Protein AF-A0A2H1H405-F1 (afdb_monomer)

Organism: NCBI:txid1276532

Secondary structure (DSSP, 8-state):
----------------PPP---------------------------TTTGGGGS----SPPTT--S-----HHHHHHTTSEEEEE-TTT--EEEEE----SSPP-S----SSEEEEEE--TT--S-EEEEE-STT-B--S--SSTTS-S-SSEEEE-BTTTTTTTS-EEEEPPTT-S---PPPP-

Foldseek 3Di:
DDDDDDDDDDDDDDDDDDDDDDDPPPPPPPVPPPVPPDDDDPDDQAPPCNPVVDAQDQDQDPFNKPDGGDHPVVCVVVVQWDWDQDPVPRGIDTHHHDDPPDFIDGFGDDCKDWCQADDHDPDPAGKTFIAHAFDWFADQDDPDPVDRQKQFAWPATTQCVPPNRRGTITTHDPVGRGIDDGGTD

Radius of gyration: 31.91 Å; Cα contacts (8 Å, |Δi|>4): 267; chains: 1; bounding box: 63×73×91 Å

Structure (mmCIF, N/CA/C/O backbone):
data_AF-A0A2H1H405-F1
#
_entry.id   AF-A0A2H1H405-F1
#
loop_
_atom_site.group_PDB
_atom_site.id
_atom_site.type_symbol
_atom_site.label_atom_id
_atom_site.label_alt_id
_atom_site.label_com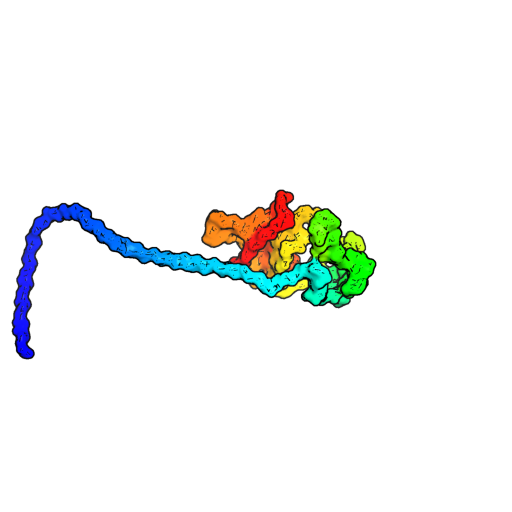p_id
_atom_site.label_asym_id
_atom_site.label_entity_id
_atom_site.label_seq_id
_atom_site.pdbx_PDB_ins_code
_atom_site.Cartn_x
_atom_site.Cartn_y
_atom_site.Cartn_z
_atom_site.occupancy
_atom_site.B_iso_or_equiv
_atom_site.auth_seq_id
_atom_site.auth_comp_id
_atom_site.auth_asym_id
_atom_site.auth_atom_id
_atom_site.pdbx_PDB_model_num
ATOM 1 N N . MET A 1 1 ? -44.283 -56.465 -55.061 1.00 41.62 1 MET A N 1
ATOM 2 C CA . MET A 1 1 ? -44.513 -56.743 -56.502 1.00 41.62 1 MET A CA 1
ATOM 3 C C . MET A 1 1 ? -45.686 -55.867 -56.931 1.00 41.62 1 MET A C 1
ATOM 5 O O . MET A 1 1 ? -46.693 -55.955 -56.256 1.00 41.62 1 MET A O 1
ATOM 9 N N . LYS A 1 2 ? -45.657 -54.961 -57.912 1.00 33.62 2 LYS A N 1
ATOM 10 C CA . LYS A 1 2 ? -44.825 -54.705 -59.110 1.00 33.62 2 LYS A CA 1
ATOM 11 C C . LYS A 1 2 ? -44.742 -53.171 -59.307 1.00 33.62 2 LYS A C 1
ATOM 13 O O . LYS A 1 2 ? -45.706 -52.490 -58.985 1.00 33.62 2 LYS A O 1
ATOM 18 N N . LEU A 1 3 ? -43.554 -52.606 -59.558 1.00 33.34 3 LEU A N 1
ATOM 19 C CA . LEU A 1 3 ? -43.040 -52.142 -60.873 1.00 33.34 3 LEU A CA 1
ATOM 20 C C . LEU A 1 3 ? -44.029 -51.216 -61.612 1.00 33.34 3 LEU A C 1
ATOM 22 O O . LEU A 1 3 ? -45.066 -51.686 -62.057 1.00 33.34 3 LEU A O 1
ATOM 26 N N . SER A 1 4 ? -43.825 -49.893 -61.579 1.00 47.66 4 SER A N 1
ATOM 27 C CA . SER A 1 4 ? -42.899 -49.066 -62.395 1.00 47.66 4 SER A CA 1
ATOM 28 C C . SER A 1 4 ? -43.517 -48.668 -63.731 1.00 47.66 4 SER A C 1
ATOM 30 O O . SER A 1 4 ? -43.757 -49.550 -64.543 1.00 47.66 4 SER A O 1
ATOM 32 N N . THR A 1 5 ? -43.649 -47.361 -63.978 1.00 36.75 5 THR A N 1
ATOM 33 C CA . THR A 1 5 ? -43.373 -46.760 -65.294 1.00 36.75 5 THR A CA 1
ATOM 34 C C . THR A 1 5 ? -43.046 -45.276 -65.142 1.00 36.75 5 THR A C 1
ATOM 36 O O . THR A 1 5 ? -43.802 -44.510 -64.550 1.00 36.75 5 THR A O 1
ATOM 39 N N . SER A 1 6 ? -41.894 -44.913 -65.698 1.00 49.22 6 SER A N 1
ATOM 40 C CA . SER A 1 6 ? -41.412 -43.558 -65.958 1.00 49.22 6 SER A CA 1
ATOM 41 C C . SER A 1 6 ? -42.128 -42.968 -67.170 1.00 49.22 6 SER A C 1
ATOM 43 O O . SER A 1 6 ? -42.292 -43.682 -68.154 1.00 49.22 6 SER A O 1
ATOM 45 N N . THR A 1 7 ? -42.434 -41.672 -67.146 1.00 43.88 7 THR A N 1
ATOM 46 C CA . THR A 1 7 ? -42.400 -40.842 -68.359 1.00 43.88 7 THR A CA 1
ATOM 47 C C . THR A 1 7 ? -42.146 -39.388 -67.986 1.00 43.88 7 THR A C 1
ATOM 49 O O . THR A 1 7 ? -42.864 -38.783 -67.194 1.00 43.88 7 THR A O 1
ATOM 52 N N . THR A 1 8 ? -41.090 -38.856 -68.584 1.00 51.97 8 THR A N 1
ATOM 53 C CA . THR A 1 8 ? -40.694 -37.454 -68.659 1.00 51.97 8 THR A CA 1
ATOM 54 C C . THR A 1 8 ? -41.711 -36.639 -69.455 1.00 51.97 8 THR A C 1
ATOM 56 O O . THR A 1 8 ? -42.177 -37.067 -70.509 1.00 51.97 8 THR A O 1
ATOM 59 N N . THR A 1 9 ? -42.011 -35.418 -69.015 1.00 42.84 9 THR A N 1
ATOM 60 C CA . THR A 1 9 ? -42.563 -34.381 -69.897 1.00 42.84 9 THR A CA 1
ATOM 61 C C . THR A 1 9 ? -42.076 -33.019 -69.423 1.00 42.84 9 THR A C 1
ATOM 63 O O . THR A 1 9 ? -42.439 -32.542 -68.352 1.00 42.84 9 THR A O 1
ATOM 66 N N . THR A 1 10 ? -41.215 -32.415 -70.231 1.00 47.47 10 THR A N 1
ATOM 67 C CA . THR A 1 10 ? -40.766 -31.029 -70.117 1.00 47.47 10 THR A CA 1
ATOM 68 C C . THR A 1 10 ? -41.584 -30.213 -71.109 1.00 47.47 10 THR A C 1
ATOM 70 O O . THR A 1 10 ? -41.533 -30.544 -72.290 1.00 47.47 10 THR A O 1
ATOM 73 N N . LEU 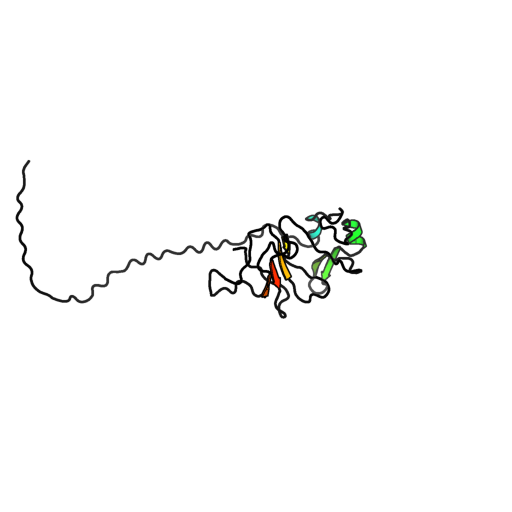A 1 11 ? -42.261 -29.141 -70.686 1.00 38.56 11 LEU A N 1
ATOM 74 C CA . LEU A 1 11 ? -42.287 -27.897 -71.466 1.00 38.56 11 LEU A CA 1
ATOM 75 C C . LEU A 1 11 ? -42.770 -26.707 -70.626 1.00 38.56 11 LEU A C 1
ATOM 77 O O . LEU A 1 11 ? -43.839 -26.739 -70.025 1.00 38.56 11 LEU A O 1
ATOM 81 N N . LEU A 1 12 ? -41.932 -25.668 -70.613 1.00 47.09 12 LEU A N 1
ATOM 82 C CA . LEU A 1 12 ? -42.179 -24.329 -70.082 1.00 47.09 12 LEU A CA 1
ATOM 83 C C . LEU A 1 12 ? -43.408 -23.691 -70.741 1.00 47.09 12 LEU A C 1
ATOM 85 O O . LEU A 1 12 ? -43.568 -23.862 -71.945 1.00 47.09 12 LEU A O 1
ATOM 89 N N . LEU A 1 13 ? -44.130 -22.820 -70.021 1.00 37.66 13 LEU A N 1
ATOM 90 C CA . LEU A 1 13 ? -44.234 -21.404 -70.410 1.00 37.66 13 LEU A CA 1
ATOM 91 C C . LEU A 1 13 ? -44.989 -20.523 -69.392 1.00 37.66 13 LEU A C 1
ATOM 93 O O . LEU A 1 13 ? -45.880 -20.971 -68.681 1.00 37.66 13 LEU A O 1
ATOM 97 N N . LEU A 1 14 ? -44.657 -19.234 -69.497 1.00 36.78 14 LEU A N 1
ATOM 98 C CA . LEU A 1 14 ? -45.359 -18.018 -69.075 1.00 36.78 14 LEU A CA 1
ATOM 99 C C . LEU A 1 14 ? -45.026 -17.412 -67.702 1.00 36.78 14 LEU A C 1
ATOM 101 O O . LEU A 1 14 ? -45.459 -17.829 -66.635 1.00 36.78 14 LEU A O 1
ATOM 105 N N . THR A 1 15 ? -44.278 -16.318 -67.822 1.00 51.88 15 THR A N 1
ATOM 106 C CA . THR A 1 15 ? -43.967 -15.288 -66.842 1.00 51.88 15 THR A CA 1
ATOM 107 C C . THR A 1 15 ? -45.216 -14.594 -66.304 1.00 51.88 15 THR A C 1
ATOM 109 O O . THR A 1 15 ? -45.942 -13.946 -67.057 1.00 51.88 15 THR A O 1
ATOM 112 N N . THR A 1 16 ? -45.365 -14.597 -64.985 1.00 48.12 16 THR A N 1
ATOM 113 C CA . THR A 1 16 ? -46.108 -13.580 -64.234 1.00 48.12 16 THR A CA 1
ATOM 114 C C . THR A 1 16 ? -45.316 -13.277 -62.967 1.00 48.12 16 THR A C 1
ATOM 116 O O . THR A 1 16 ? -45.028 -14.204 -62.213 1.00 48.12 16 THR A O 1
ATOM 119 N N . LEU A 1 17 ? -44.944 -12.015 -62.728 1.00 43.50 17 LEU A N 1
ATOM 120 C CA . LEU A 1 17 ? -44.424 -11.589 -61.423 1.00 43.50 17 LEU A CA 1
ATOM 121 C C . LEU A 1 17 ? -45.534 -11.765 -60.375 1.00 43.50 17 LEU A C 1
ATOM 123 O O . LEU A 1 17 ? -46.587 -11.142 -60.541 1.00 43.50 17 LEU A O 1
ATOM 127 N N . PRO A 1 18 ? -45.332 -12.533 -59.289 1.00 49.19 18 PRO A N 1
ATOM 128 C CA . PRO A 1 18 ? -46.257 -12.502 -58.177 1.00 49.19 18 PRO A CA 1
ATOM 129 C C . PRO A 1 18 ? -45.847 -11.432 -57.160 1.00 49.19 18 PRO A C 1
ATOM 131 O O . PRO A 1 18 ? -44.697 -11.340 -56.724 1.00 49.19 18 PRO A O 1
ATOM 134 N N . LEU A 1 19 ? -46.849 -10.640 -56.777 1.00 39.88 19 LEU A N 1
ATOM 135 C CA . LEU A 1 19 ? -46.873 -9.821 -55.575 1.00 39.88 19 LEU A CA 1
ATOM 136 C C . LEU A 1 19 ? -46.629 -10.688 -54.324 1.00 39.88 19 LEU A C 1
ATOM 138 O O . LEU A 1 19 ? -47.260 -11.723 -54.136 1.00 39.88 19 LEU A O 1
ATOM 142 N N . ILE A 1 20 ? -45.715 -10.195 -53.488 1.00 46.88 20 ILE A N 1
ATOM 143 C CA . ILE A 1 20 ? -45.584 -10.300 -52.024 1.00 46.88 20 ILE A CA 1
ATOM 144 C C . ILE A 1 20 ? -46.493 -11.342 -51.338 1.00 46.88 20 ILE A C 1
ATOM 146 O O . ILE A 1 20 ? -47.675 -11.101 -51.109 1.00 46.88 20 ILE A O 1
ATOM 150 N N . SER A 1 21 ? -45.877 -12.423 -50.848 1.00 45.88 21 SER A N 1
ATOM 151 C CA . SER A 1 21 ? -46.356 -13.161 -49.673 1.00 45.88 21 SER A CA 1
ATOM 152 C C . SER A 1 21 ? -45.313 -13.022 -48.567 1.00 45.88 21 SER A C 1
ATOM 154 O O . SER A 1 21 ? -44.243 -13.637 -48.617 1.00 45.88 21 SER A O 1
ATOM 156 N N . ALA A 1 22 ? -45.611 -12.171 -47.583 1.00 45.66 22 ALA A N 1
ATOM 157 C CA . ALA A 1 22 ? -44.812 -12.024 -46.377 1.00 45.66 22 ALA A CA 1
ATOM 158 C C . ALA A 1 22 ? -44.792 -13.361 -45.622 1.00 45.66 22 ALA A C 1
ATOM 160 O O . ALA A 1 22 ? -45.808 -13.814 -45.101 1.00 45.66 22 ALA A O 1
ATOM 161 N N . HIS A 1 23 ? -43.624 -13.996 -45.583 1.00 39.38 23 HIS A N 1
ATOM 162 C CA . HIS A 1 23 ? -43.361 -15.071 -44.639 1.00 39.38 23 HIS A CA 1
ATOM 163 C C . HIS A 1 23 ? -43.107 -14.424 -43.274 1.00 39.38 23 HIS A C 1
ATOM 165 O O . HIS A 1 23 ? -42.335 -13.461 -43.216 1.00 39.38 23 HIS A O 1
ATOM 171 N N . PRO A 1 24 ? -43.696 -14.915 -42.170 1.00 44.69 24 PRO A N 1
ATOM 172 C CA . PRO A 1 24 ? -43.195 -14.551 -40.862 1.00 44.69 24 PRO A CA 1
ATOM 173 C C . PRO A 1 24 ? -41.773 -15.106 -40.782 1.00 44.69 24 PRO A C 1
ATOM 175 O O . PRO A 1 24 ? -41.564 -16.312 -40.667 1.00 44.69 24 PRO A O 1
ATOM 178 N N . ALA A 1 25 ? -40.785 -14.220 -40.905 1.00 45.06 25 ALA A N 1
ATOM 179 C CA . ALA A 1 25 ? -39.433 -14.531 -40.498 1.00 45.06 25 ALA A CA 1
ATOM 180 C C . ALA A 1 25 ? -39.521 -14.848 -39.006 1.00 45.06 25 ALA A C 1
ATOM 182 O O . ALA A 1 25 ? -39.719 -13.956 -38.181 1.00 45.06 25 ALA A O 1
ATOM 183 N N . THR A 1 26 ? -39.433 -16.133 -38.670 1.00 41.16 26 THR A N 1
ATOM 184 C CA . THR A 1 26 ? -39.068 -16.574 -37.333 1.00 41.16 26 THR A CA 1
ATOM 185 C C . THR A 1 26 ? -37.723 -15.934 -37.041 1.00 41.16 26 THR A C 1
ATOM 187 O O . THR A 1 26 ? -36.675 -16.417 -37.474 1.00 41.16 26 THR A O 1
ATOM 190 N N . THR A 1 27 ? -37.755 -14.785 -36.374 1.00 4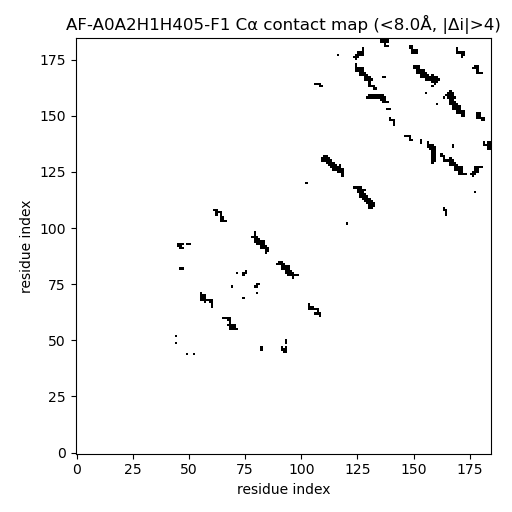1.59 27 THR A N 1
ATOM 191 C CA . THR A 1 27 ? -36.577 -14.211 -35.764 1.00 41.59 27 THR A CA 1
ATOM 192 C C . THR A 1 27 ? -36.161 -15.219 -34.706 1.00 41.59 27 THR A C 1
ATOM 194 O O . THR A 1 27 ? -36.765 -15.326 -33.640 1.00 41.59 27 THR A O 1
ATOM 197 N N . ASN A 1 28 ? -35.127 -16.005 -35.012 1.00 45.34 28 ASN A N 1
ATOM 198 C CA . ASN A 1 28 ? -34.281 -16.561 -33.972 1.00 45.34 28 ASN A CA 1
ATOM 199 C C . ASN A 1 28 ? -33.680 -15.351 -33.264 1.00 45.34 28 ASN A C 1
ATOM 201 O O . ASN A 1 28 ? -32.589 -14.886 -33.585 1.00 45.34 28 ASN A O 1
ATOM 205 N N . SER A 1 29 ? -34.447 -14.797 -32.328 1.00 47.12 29 SER A N 1
ATOM 206 C CA . SER A 1 29 ? -33.932 -13.930 -31.298 1.00 47.12 29 SER A CA 1
ATOM 207 C C . SER A 1 29 ? -33.070 -14.857 -30.459 1.00 47.12 29 SER A C 1
ATOM 209 O O . SER A 1 29 ? -33.531 -15.441 -29.479 1.00 47.12 29 SER A O 1
ATOM 211 N N . SER A 1 30 ? -31.827 -15.062 -30.898 1.00 41.84 30 SER A N 1
ATOM 212 C CA . SER A 1 30 ? -30.744 -15.492 -30.035 1.00 41.84 30 SER A CA 1
ATOM 213 C C . SER A 1 30 ? -30.711 -14.452 -28.931 1.00 41.84 30 SER A C 1
ATOM 215 O O . SER A 1 30 ? -30.129 -13.376 -29.074 1.00 41.84 30 SER A O 1
ATOM 217 N N . LYS A 1 31 ? -31.481 -14.729 -27.877 1.00 45.22 31 LYS A N 1
ATOM 218 C CA . LYS A 1 31 ? -31.482 -13.997 -26.630 1.00 45.22 31 LYS A CA 1
ATOM 219 C C . LYS A 1 31 ? -30.066 -14.194 -26.132 1.00 45.22 31 LYS A C 1
ATOM 221 O O . LYS A 1 31 ? -29.755 -15.231 -25.559 1.00 45.22 31 LYS A O 1
ATOM 226 N N . SER A 1 32 ? -29.199 -13.250 -26.491 1.00 42.22 32 SER A N 1
ATOM 227 C CA . SER A 1 32 ? -27.891 -13.100 -25.889 1.00 42.22 32 SER A CA 1
ATOM 228 C C . SER A 1 32 ? -28.192 -12.937 -24.413 1.00 42.22 32 SER A C 1
ATOM 230 O O . SER A 1 32 ? -28.638 -11.883 -23.959 1.00 42.22 32 SER A O 1
ATOM 232 N N . THR A 1 33 ? -28.126 -14.047 -23.687 1.00 42.00 33 THR A N 1
ATOM 233 C CA . THR A 1 33 ? -28.130 -14.048 -22.242 1.00 42.00 33 THR A CA 1
ATOM 234 C C . THR A 1 33 ? -26.822 -13.377 -21.888 1.00 42.00 33 THR A C 1
ATOM 236 O O . THR A 1 33 ? -25.790 -14.039 -21.795 1.00 42.00 33 THR A O 1
ATOM 239 N N . THR A 1 34 ? -26.849 -12.049 -21.784 1.00 45.16 34 THR A N 1
ATOM 240 C CA . THR A 1 34 ? -25.824 -11.300 -21.077 1.00 45.16 34 THR A CA 1
ATOM 241 C C . THR A 1 34 ? -25.798 -11.914 -19.693 1.00 45.16 34 THR A C 1
ATOM 243 O O . THR A 1 34 ? -26.690 -11.685 -18.875 1.00 45.16 34 THR A O 1
ATOM 246 N N . ASN A 1 35 ? -24.853 -12.822 -19.491 1.00 52.34 35 ASN A N 1
ATOM 247 C CA . ASN A 1 35 ? -24.598 -13.441 -18.215 1.00 52.34 35 ASN A CA 1
ATOM 248 C C . ASN A 1 35 ? -23.984 -12.316 -17.387 1.00 52.34 35 ASN A C 1
ATOM 250 O O . ASN A 1 35 ? -22.771 -12.121 -17.387 1.00 52.34 35 ASN A O 1
ATOM 254 N N . THR A 1 36 ? -24.841 -11.464 -16.819 1.00 54.22 36 THR A N 1
ATOM 255 C CA . THR A 1 36 ? -24.433 -10.434 -15.876 1.00 54.22 36 THR A CA 1
ATOM 256 C C . THR A 1 36 ? -23.965 -11.197 -14.655 1.00 54.22 36 THR A C 1
ATOM 258 O O . THR A 1 36 ? -24.752 -11.514 -13.766 1.00 54.22 36 THR A O 1
ATOM 261 N N . ALA A 1 37 ? -22.690 -11.577 -14.667 1.00 66.75 37 ALA A N 1
ATOM 262 C CA . ALA A 1 37 ? -22.003 -12.059 -13.493 1.00 66.75 37 ALA A CA 1
ATOM 263 C C . ALA A 1 37 ? -22.137 -10.951 -12.443 1.00 66.75 37 ALA A C 1
ATOM 265 O O . ALA A 1 37 ? -21.519 -9.893 -12.543 1.00 66.75 37 ALA A O 1
ATOM 266 N N . GLY A 1 38 ? -23.062 -11.146 -11.506 1.00 79.00 38 GLY A N 1
ATOM 267 C CA . GLY A 1 38 ? -23.268 -10.231 -10.400 1.00 79.00 38 GLY A CA 1
ATOM 268 C C . GLY A 1 38 ? -22.146 -10.415 -9.390 1.00 79.00 38 GLY A C 1
ATOM 269 O O . GLY A 1 38 ? -21.782 -11.542 -9.057 1.00 79.00 38 GLY A O 1
ATOM 270 N N . TYR A 1 39 ? -21.603 -9.315 -8.882 1.00 83.62 39 TYR A N 1
ATOM 271 C CA . TYR A 1 39 ? -20.652 -9.368 -7.781 1.00 83.62 39 TYR A CA 1
ATOM 272 C C . TYR A 1 39 ? -21.398 -9.622 -6.469 1.00 83.62 39 TYR A C 1
ATOM 274 O O . TYR A 1 39 ? -22.345 -8.912 -6.133 1.00 83.62 39 TYR A O 1
ATOM 282 N N . THR A 1 40 ? -20.955 -10.621 -5.709 1.00 88.44 40 THR A N 1
ATOM 283 C CA . THR A 1 40 ? -21.408 -10.850 -4.330 1.00 88.44 40 THR A CA 1
ATOM 284 C C . THR A 1 40 ? -20.326 -10.403 -3.363 1.00 88.44 40 THR A C 1
ATOM 286 O O . THR A 1 40 ? -19.159 -10.752 -3.554 1.00 88.44 40 THR A O 1
ATOM 289 N N . LEU A 1 41 ? -20.703 -9.698 -2.298 1.00 88.94 41 LEU A N 1
ATOM 290 C CA . LEU A 1 41 ? -19.780 -9.360 -1.221 1.00 88.94 41 LEU A CA 1
ATOM 291 C C . LEU A 1 41 ? -19.245 -10.644 -0.570 1.00 88.94 41 LEU A C 1
ATOM 293 O O . LEU A 1 41 ? -20.009 -11.409 0.010 1.00 88.94 41 LEU A O 1
ATOM 297 N N . GLN A 1 42 ? -17.936 -10.869 -0.667 1.00 91.00 42 GLN A N 1
ATOM 298 C CA . GLN A 1 42 ? -17.276 -12.030 -0.061 1.00 91.00 42 GLN A CA 1
ATOM 299 C C . GLN A 1 42 ? -16.765 -11.717 1.346 1.00 91.00 42 GLN A C 1
ATOM 301 O O . GLN A 1 42 ? -16.949 -12.501 2.274 1.00 91.00 42 GLN A O 1
ATOM 306 N N . LYS A 1 43 ? -16.124 -10.558 1.519 1.00 88.94 43 LYS A N 1
ATOM 307 C CA . LYS A 1 43 ? -15.584 -10.103 2.800 1.00 88.94 43 LYS A CA 1
ATOM 308 C C . LYS A 1 43 ? -15.755 -8.600 2.931 1.00 88.94 43 LYS A C 1
ATOM 310 O O . LYS A 1 43 ? -15.626 -7.873 1.951 1.00 88.94 43 LYS A O 1
ATOM 315 N N . SER A 1 44 ? -16.019 -8.160 4.154 1.00 90.62 44 SER A N 1
ATOM 316 C CA . SER A 1 44 ? -16.070 -6.752 4.527 1.00 90.62 44 SER A CA 1
ATOM 317 C C . SER A 1 44 ? -15.048 -6.513 5.626 1.00 90.62 44 SER A C 1
ATOM 319 O O . SER A 1 44 ? -15.095 -7.172 6.663 1.00 90.62 44 SER A O 1
ATOM 321 N N . TYR A 1 45 ? -14.129 -5.583 5.392 1.00 91.19 45 TYR A N 1
ATOM 322 C CA . TYR A 1 45 ? -13.116 -5.183 6.360 1.00 91.19 45 TYR A CA 1
ATOM 323 C C . TYR A 1 45 ? -13.435 -3.769 6.824 1.00 91.19 45 TYR A C 1
ATOM 325 O O . TYR A 1 45 ? -13.344 -2.820 6.049 1.00 91.19 45 TYR A O 1
ATOM 333 N N . THR A 1 46 ? -13.841 -3.624 8.082 1.00 90.25 46 THR A N 1
ATOM 334 C CA . THR A 1 46 ? -14.297 -2.344 8.637 1.00 90.25 46 THR A CA 1
ATOM 335 C C . THR A 1 46 ? -13.727 -2.123 10.029 1.00 90.25 46 THR A C 1
ATOM 337 O O . THR A 1 46 ? -13.305 -3.058 10.709 1.00 90.25 46 THR A O 1
ATOM 340 N N . ALA A 1 47 ? -13.726 -0.874 10.482 1.00 89.19 47 ALA A N 1
ATOM 341 C CA . ALA A 1 47 ? -13.448 -0.577 11.879 1.00 89.19 47 ALA A CA 1
ATOM 342 C C . ALA A 1 47 ? -14.481 -1.256 12.811 1.00 89.19 47 ALA A C 1
ATOM 344 O O . ALA A 1 47 ? -15.630 -1.447 12.401 1.00 89.19 47 ALA A O 1
ATOM 345 N N . PRO A 1 48 ? -14.102 -1.615 14.053 1.00 89.75 48 PRO A N 1
ATOM 346 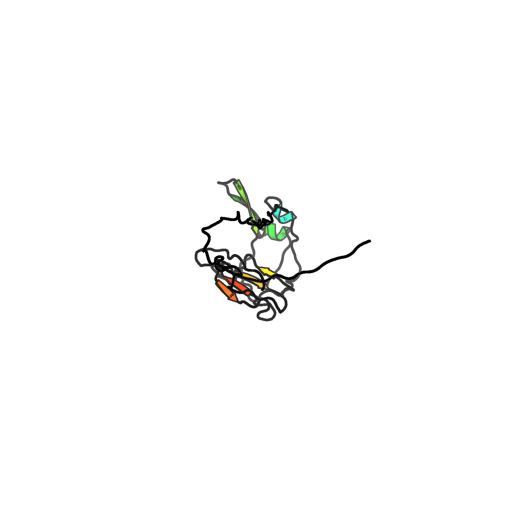C CA . PRO A 1 48 ? -12.777 -1.461 14.663 1.00 89.75 48 PRO A CA 1
ATOM 347 C C . PRO A 1 48 ? -11.858 -2.685 14.471 1.00 89.75 48 PRO A C 1
ATOM 349 O O . PRO A 1 48 ? -10.807 -2.757 15.097 1.00 89.75 48 PRO A O 1
ATOM 352 N N . THR A 1 49 ? -12.232 -3.658 13.635 1.00 91.50 49 THR A N 1
ATOM 353 C CA . THR A 1 49 ? -11.501 -4.936 13.492 1.00 91.50 49 THR A CA 1
ATOM 354 C C . THR A 1 49 ? -10.710 -5.043 12.191 1.00 91.50 49 THR A C 1
ATOM 356 O O . THR A 1 49 ? -10.158 -6.095 11.887 1.00 91.50 49 THR A O 1
ATOM 359 N N . PHE A 1 50 ? -10.641 -3.965 11.402 1.00 93.62 50 PHE A N 1
ATOM 360 C CA . PHE A 1 50 ? -9.961 -3.936 10.104 1.00 93.62 50 PHE A CA 1
ATOM 361 C C . PHE A 1 50 ? -8.561 -4.567 10.167 1.00 93.62 50 PHE A C 1
ATOM 363 O O . PHE A 1 50 ? -8.253 -5.446 9.373 1.00 93.62 50 PHE A O 1
ATOM 370 N N . PHE A 1 51 ? -7.747 -4.183 11.155 1.00 93.62 51 PHE A N 1
ATOM 371 C CA . PHE A 1 51 ? -6.366 -4.656 11.300 1.00 93.62 51 PHE A CA 1
ATOM 372 C C . PHE A 1 51 ? -6.229 -6.107 11.771 1.00 93.62 51 PHE A C 1
ATOM 374 O O . PHE A 1 51 ? -5.138 -6.660 11.682 1.00 93.62 51 PHE A O 1
ATOM 381 N N . ASP A 1 52 ? -7.297 -6.740 12.258 1.00 93.94 52 ASP A N 1
ATOM 382 C CA . ASP A 1 52 ? -7.258 -8.139 12.714 1.00 93.94 52 ASP A CA 1
ATOM 383 C C . ASP A 1 52 ? -7.200 -9.121 11.539 1.00 93.94 52 ASP A C 1
ATOM 385 O O . ASP A 1 52 ? -6.833 -10.281 11.702 1.00 93.94 52 ASP A O 1
ATOM 389 N N . ALA A 1 53 ? -7.537 -8.647 10.341 1.00 92.75 53 ALA A N 1
ATOM 390 C CA . ALA A 1 53 ? -7.473 -9.422 9.114 1.00 92.75 53 ALA A CA 1
ATOM 391 C C . ALA A 1 53 ? -6.087 -9.448 8.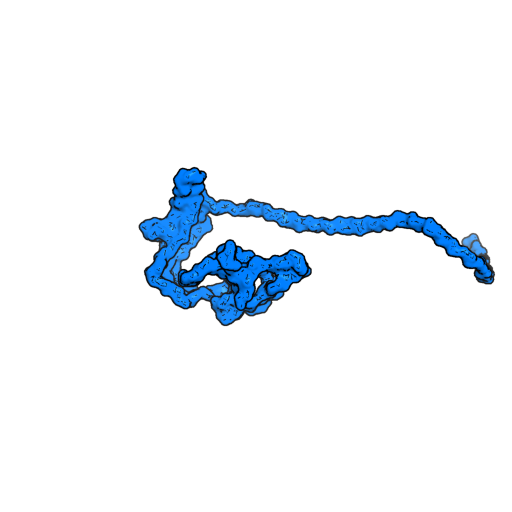452 1.00 92.75 53 ALA A C 1
ATOM 393 O O . ALA A 1 53 ? -5.931 -10.115 7.427 1.00 92.75 53 ALA A O 1
ATOM 394 N N . PHE A 1 54 ? -5.106 -8.720 8.995 1.00 92.88 54 PHE A N 1
ATOM 395 C CA . PHE A 1 54 ? -3.799 -8.522 8.371 1.00 92.88 54 PHE A CA 1
ATOM 396 C C . PHE A 1 54 ? -2.661 -8.898 9.318 1.00 92.88 54 PHE A C 1
ATOM 398 O O . PHE A 1 54 ? -2.712 -8.650 10.522 1.00 92.88 54 PHE A O 1
ATOM 405 N N . ASN A 1 55 ? -1.592 -9.439 8.738 1.00 93.12 55 ASN A N 1
ATOM 406 C CA . ASN A 1 55 ? -0.329 -9.636 9.436 1.00 93.12 55 ASN A CA 1
ATOM 407 C C . ASN A 1 55 ? 0.535 -8.380 9.285 1.00 93.12 55 ASN A C 1
ATOM 409 O O . ASN A 1 55 ? 0.668 -7.848 8.185 1.00 93.12 55 ASN A O 1
ATOM 413 N N . PHE A 1 56 ? 1.156 -7.936 10.376 1.00 88.69 56 PHE A N 1
ATOM 414 C CA . PHE A 1 56 ? 2.150 -6.864 10.345 1.00 88.69 56 PHE A CA 1
ATOM 415 C C . PHE A 1 56 ? 3.509 -7.504 10.084 1.00 88.69 56 PHE A C 1
ATOM 417 O O . PHE A 1 56 ? 4.086 -8.127 10.975 1.00 88.69 56 PHE A O 1
ATOM 424 N N . PHE A 1 57 ? 3.976 -7.416 8.841 1.00 90.19 57 PHE A N 1
ATOM 425 C CA . PHE A 1 57 ? 5.310 -7.872 8.468 1.00 90.19 57 PHE A CA 1
ATOM 426 C C . PHE A 1 57 ? 6.361 -7.053 9.229 1.00 90.19 57 PHE A C 1
ATOM 428 O O . PHE A 1 57 ? 6.192 -5.854 9.404 1.00 90.19 57 PHE A O 1
ATOM 435 N N . THR A 1 58 ? 7.424 -7.697 9.706 1.00 87.06 58 THR A N 1
ATOM 436 C CA . THR A 1 58 ? 8.510 -7.056 10.477 1.00 87.06 58 THR A CA 1
ATOM 437 C C . THR A 1 58 ? 9.896 -7.474 9.997 1.00 87.06 58 THR A C 1
ATOM 439 O O . THR A 1 58 ? 10.905 -7.120 10.607 1.00 87.06 58 THR A O 1
ATOM 442 N N . GLY A 1 59 ? 9.955 -8.269 8.926 1.00 79.88 59 GLY A N 1
ATOM 443 C CA . GLY A 1 59 ? 11.214 -8.690 8.337 1.00 79.88 59 GLY A CA 1
ATOM 444 C C . GLY A 1 59 ? 11.928 -7.535 7.632 1.00 79.88 59 GLY A C 1
ATOM 445 O O . GLY A 1 59 ? 11.351 -6.456 7.455 1.00 79.88 59 GLY A O 1
ATOM 446 N N . PRO A 1 60 ? 13.178 -7.769 7.195 1.00 75.75 60 PRO A N 1
ATOM 447 C CA . PRO A 1 60 ? 13.826 -6.897 6.229 1.00 75.75 60 PRO A CA 1
ATOM 448 C C . PRO A 1 60 ? 12.914 -6.716 5.026 1.00 75.75 60 PRO A C 1
ATOM 450 O O . PRO A 1 60 ? 12.251 -7.668 4.609 1.00 75.75 60 PRO A O 1
ATOM 453 N N . ASP A 1 61 ? 12.892 -5.506 4.484 1.00 74.75 61 ASP A N 1
ATOM 454 C CA . ASP A 1 61 ? 12.150 -5.241 3.267 1.00 74.75 61 ASP A CA 1
ATOM 455 C C . ASP A 1 61 ? 12.631 -6.189 2.158 1.00 74.75 61 ASP A C 1
ATOM 457 O O . ASP A 1 61 ? 13.815 -6.130 1.811 1.00 74.75 61 ASP A O 1
ATOM 461 N N . PRO A 1 62 ? 11.776 -7.087 1.623 1.00 76.81 62 PRO A N 1
ATOM 462 C CA . PRO A 1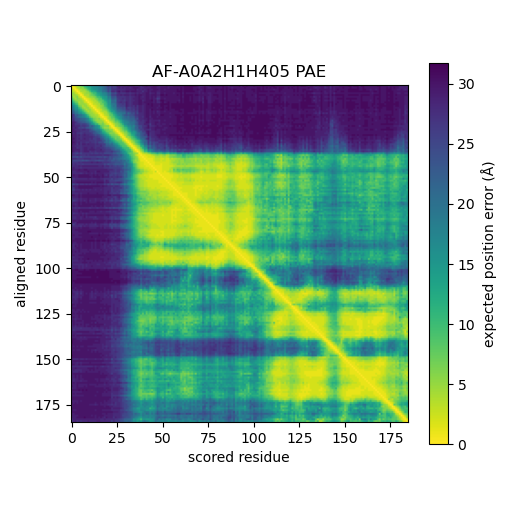 62 ? 12.188 -8.041 0.593 1.00 76.81 62 PRO A CA 1
ATOM 463 C C . PRO A 1 62 ? 12.741 -7.356 -0.656 1.00 76.81 62 PRO A C 1
ATOM 465 O O . PRO A 1 62 ? 13.520 -7.949 -1.400 1.00 76.81 62 PRO A O 1
ATOM 468 N N . THR A 1 63 ? 12.368 -6.094 -0.861 1.00 68.56 63 THR A N 1
ATOM 469 C CA . THR A 1 63 ? 12.821 -5.280 -1.986 1.00 68.56 63 THR A CA 1
ATOM 470 C C . THR A 1 63 ? 14.049 -4.441 -1.658 1.00 68.56 63 THR A C 1
ATOM 472 O O . THR A 1 63 ? 14.520 -3.669 -2.486 1.00 68.56 63 THR A O 1
ATOM 475 N N . HIS A 1 64 ? 14.613 -4.629 -0.463 1.00 70.69 64 HIS A N 1
ATOM 476 C CA . HIS A 1 64 ? 15.809 -3.947 0.015 1.00 70.69 64 HIS A CA 1
ATOM 477 C C . HIS A 1 64 ? 15.659 -2.416 0.050 1.00 70.69 64 HIS A C 1
ATOM 479 O O . HIS A 1 64 ? 16.643 -1.680 -0.076 1.00 70.69 64 HIS A O 1
ATOM 485 N N . GLY A 1 65 ? 14.433 -1.923 0.242 1.00 63.75 65 GLY A N 1
ATOM 486 C CA . GLY A 1 65 ? 14.150 -0.510 0.420 1.00 63.75 65 GLY A CA 1
ATOM 487 C C . GLY A 1 65 ? 14.647 0.032 1.761 1.00 63.75 65 GLY A C 1
ATOM 488 O O . GLY A 1 65 ? 14.938 -0.689 2.717 1.00 63.75 65 GLY A O 1
ATOM 489 N N . HIS A 1 66 ? 14.736 1.360 1.847 1.00 67.88 66 HIS A N 1
ATOM 490 C CA . HIS A 1 66 ? 15.116 2.069 3.070 1.00 67.88 66 HIS A CA 1
ATOM 491 C C . HIS A 1 66 ? 13.899 2.236 3.999 1.00 67.88 66 HIS A C 1
ATOM 493 O O . HIS A 1 66 ? 13.446 3.348 4.279 1.00 67.88 66 HIS A O 1
ATOM 499 N N . VAL A 1 67 ? 13.339 1.103 4.424 1.00 69.12 67 VAL A N 1
ATOM 500 C CA . VAL A 1 67 ? 12.141 1.004 5.263 1.00 69.12 67 VAL A CA 1
ATOM 501 C C . VAL A 1 67 ? 12.428 0.069 6.435 1.00 69.12 67 VAL A C 1
ATOM 503 O O . VAL A 1 67 ? 13.094 -0.952 6.291 1.00 69.12 67 VAL A O 1
ATOM 506 N N . ILE A 1 68 ? 11.912 0.421 7.614 1.00 75.12 68 ILE A N 1
ATOM 507 C CA . ILE A 1 68 ? 11.907 -0.454 8.788 1.00 75.12 68 ILE A CA 1
ATOM 508 C C . ILE A 1 68 ? 10.451 -0.805 9.068 1.00 75.12 68 ILE A C 1
ATOM 510 O O . ILE A 1 68 ? 9.700 0.018 9.597 1.00 75.12 68 ILE A O 1
ATOM 514 N N . TYR A 1 69 ? 10.046 -2.017 8.694 1.00 79.88 69 TYR A N 1
ATOM 515 C CA . TYR A 1 69 ? 8.728 -2.513 9.055 1.00 79.88 69 TYR A CA 1
ATOM 516 C C . TYR A 1 69 ? 8.659 -2.796 10.555 1.00 79.88 69 TYR A C 1
ATOM 518 O O . TYR A 1 69 ? 9.618 -3.262 11.170 1.00 79.88 69 TYR A O 1
ATOM 526 N N . THR A 1 70 ? 7.518 -2.487 11.159 1.00 81.31 70 THR A N 1
ATOM 527 C CA . THR A 1 70 ? 7.339 -2.540 12.606 1.00 81.31 70 THR A CA 1
ATOM 528 C C . THR A 1 70 ? 6.078 -3.304 12.970 1.00 81.31 70 THR A C 1
ATOM 530 O O . THR A 1 70 ? 5.138 -3.393 12.178 1.00 81.31 70 THR A O 1
ATOM 533 N N . ASP A 1 71 ? 6.066 -3.890 14.164 1.00 90.69 71 ASP A N 1
ATOM 534 C CA . ASP A 1 71 ? 4.921 -4.662 14.622 1.00 90.69 71 ASP A CA 1
ATOM 535 C C . ASP A 1 71 ? 3.702 -3.767 14.897 1.00 90.69 71 ASP A C 1
ATOM 537 O O . ASP A 1 71 ? 3.778 -2.538 14.985 1.00 90.69 71 ASP A O 1
ATOM 541 N N . ARG A 1 72 ? 2.538 -4.405 15.051 1.00 89.94 72 ARG A N 1
ATOM 542 C CA . ARG A 1 72 ? 1.270 -3.710 15.292 1.00 89.94 72 ARG A CA 1
ATOM 543 C C . ARG A 1 72 ? 1.284 -2.859 16.561 1.00 89.94 72 ARG A C 1
ATOM 545 O O . ARG A 1 72 ? 0.636 -1.814 16.581 1.00 89.94 72 ARG A O 1
ATOM 552 N N . ALA A 1 73 ? 1.966 -3.301 17.618 1.00 90.19 73 ALA A N 1
ATOM 553 C CA . ALA A 1 73 ? 1.982 -2.586 18.889 1.00 90.19 73 ALA A CA 1
ATOM 554 C C . ALA A 1 73 ? 2.773 -1.283 18.752 1.00 90.19 73 ALA A C 1
ATOM 556 O O . ALA A 1 73 ? 2.259 -0.218 19.096 1.00 90.19 73 ALA A O 1
ATOM 557 N N . HIS A 1 74 ? 3.967 -1.352 18.162 1.00 79.56 74 HIS A N 1
ATOM 558 C CA . HIS A 1 74 ? 4.776 -0.176 17.882 1.00 79.56 74 HIS A CA 1
ATOM 559 C C . HIS A 1 74 ? 4.089 0.755 16.876 1.00 79.56 74 HIS A C 1
ATOM 561 O O . HIS A 1 74 ? 4.019 1.962 17.109 1.00 79.56 74 HIS A O 1
ATOM 567 N N . ALA A 1 75 ? 3.512 0.211 15.799 1.00 82.12 75 ALA A N 1
ATOM 568 C CA . ALA A 1 75 ? 2.755 0.991 14.823 1.00 82.12 75 ALA A CA 1
ATOM 569 C C . ALA A 1 75 ? 1.586 1.750 15.476 1.00 82.12 75 ALA A C 1
ATOM 571 O O . ALA A 1 75 ? 1.347 2.910 15.141 1.00 82.12 75 ALA A O 1
ATOM 572 N N . ALA A 1 76 ? 0.883 1.134 16.430 1.00 87.12 76 ALA A N 1
ATOM 573 C CA . ALA A 1 76 ? -0.192 1.789 17.168 1.00 87.12 76 ALA A CA 1
ATOM 574 C C . ALA A 1 76 ? 0.340 2.898 18.091 1.00 87.12 76 ALA A C 1
ATOM 576 O O . ALA A 1 76 ? -0.183 4.011 18.071 1.00 87.12 76 ALA A O 1
ATOM 577 N N . THR A 1 77 ? 1.406 2.641 18.860 1.00 87.88 77 THR A N 1
ATOM 578 C CA . THR A 1 77 ? 1.987 3.658 19.761 1.00 87.88 77 THR A CA 1
ATOM 579 C C . THR A 1 77 ? 2.619 4.832 19.015 1.00 87.88 77 THR A C 1
ATOM 581 O O . THR A 1 77 ? 2.624 5.951 19.521 1.00 87.88 77 THR A O 1
ATOM 584 N N . SER A 1 78 ? 3.115 4.588 17.803 1.00 77.62 78 SER A N 1
ATOM 585 C CA . SER A 1 78 ? 3.731 5.593 16.933 1.00 77.62 78 SER A CA 1
ATOM 586 C C . SER A 1 78 ? 2.719 6.289 16.010 1.00 77.62 78 SER A C 1
ATOM 588 O O . SER A 1 78 ? 3.112 7.119 15.194 1.00 77.62 78 SER A O 1
ATOM 590 N N . ASN A 1 79 ? 1.417 5.992 16.145 1.00 84.88 79 ASN A N 1
ATOM 591 C CA . ASN A 1 79 ? 0.323 6.515 15.313 1.00 84.88 79 ASN A CA 1
ATOM 592 C C . ASN A 1 79 ? 0.463 6.217 13.807 1.00 84.88 79 ASN A C 1
ATOM 594 O O . ASN A 1 79 ? -0.033 6.969 12.970 1.00 84.88 79 ASN A O 1
ATOM 598 N N . TYR A 1 80 ? 1.119 5.116 13.448 1.00 83.19 80 TYR A N 1
ATOM 599 C CA . TYR A 1 80 ? 1.161 4.613 12.072 1.00 83.19 80 TYR A CA 1
ATOM 600 C C . TYR A 1 80 ? -0.085 3.801 11.729 1.00 83.19 80 TYR A C 1
ATOM 602 O O . TYR A 1 80 ? -0.462 3.727 10.566 1.00 83.19 80 TYR A O 1
ATOM 610 N N . VAL A 1 81 ? -0.771 3.241 12.727 1.00 88.38 81 VAL A N 1
ATOM 611 C CA . VAL A 1 81 ? -2.113 2.679 12.548 1.00 88.38 81 VAL A CA 1
ATOM 612 C C . VAL A 1 81 ? -3.066 3.206 13.605 1.00 88.38 81 VAL A C 1
ATOM 614 O O . VAL A 1 81 ? -2.712 3.304 14.779 1.00 88.38 81 VAL A O 1
ATOM 617 N N . ALA A 1 82 ? -4.283 3.549 13.193 1.00 89.81 82 ALA A N 1
ATOM 618 C CA . ALA A 1 82 ? -5.306 4.060 14.097 1.00 89.81 82 ALA A CA 1
ATOM 619 C C . ALA A 1 82 ? -6.715 3.829 13.545 1.00 89.81 82 ALA A C 1
ATOM 621 O O . ALA A 1 82 ? -6.909 3.510 12.373 1.00 89.81 82 ALA A O 1
ATOM 622 N N . PHE A 1 83 ? -7.713 4.042 14.398 1.00 92.94 83 PHE A N 1
ATOM 623 C CA . PHE A 1 83 ? -9.090 4.246 13.972 1.00 92.94 83 PHE A CA 1
ATOM 624 C C . PHE A 1 83 ? -9.479 5.694 14.237 1.00 92.94 83 PHE A C 1
ATOM 626 O O . PHE A 1 83 ? -9.434 6.156 15.378 1.00 92.94 83 PHE A O 1
ATOM 633 N N . HIS A 1 84 ? -9.875 6.412 13.192 1.00 89.94 84 HIS A N 1
ATOM 634 C CA . HIS A 1 84 ? -10.328 7.791 13.313 1.00 89.94 84 HIS A CA 1
ATOM 635 C C . HIS A 1 84 ? -11.834 7.843 13.151 1.00 89.94 84 HIS A C 1
ATOM 637 O O . HIS A 1 84 ? -12.374 7.471 12.115 1.00 89.94 84 HIS A O 1
ATOM 643 N N . THR A 1 85 ? -12.517 8.311 14.190 1.00 90.25 85 THR A N 1
ATOM 644 C CA . THR A 1 85 ? -13.960 8.524 14.127 1.00 90.25 85 THR A CA 1
ATOM 645 C C . THR A 1 85 ? -14.227 9.971 13.769 1.00 90.25 85 THR A C 1
ATOM 647 O O . THR A 1 85 ? -13.809 10.879 14.489 1.00 90.25 85 THR A O 1
ATOM 650 N N . ARG A 1 86 ? -14.933 10.196 12.663 1.00 85.88 86 ARG A N 1
ATOM 651 C CA . ARG A 1 86 ? -15.372 11.529 12.267 1.00 85.88 86 ARG A CA 1
ATOM 652 C C . ARG A 1 86 ? -16.506 11.967 13.203 1.00 85.88 86 ARG A C 1
ATOM 654 O O . ARG A 1 86 ? -17.571 11.354 13.171 1.00 85.88 86 ARG A O 1
ATOM 661 N N . PRO A 1 87 ? -16.353 13.051 13.988 1.00 83.94 87 PRO A N 1
ATOM 662 C CA . PRO A 1 87 ? -17.359 13.430 14.987 1.00 83.94 87 PRO A CA 1
ATOM 663 C C . PRO A 1 87 ? -18.735 13.749 14.389 1.00 83.94 87 PRO A C 1
ATOM 665 O O . PRO A 1 87 ? -19.759 13.495 15.013 1.00 83.94 87 PRO A O 1
ATOM 668 N N . ALA A 1 88 ? -18.753 14.291 13.167 1.00 83.44 88 ALA A N 1
ATOM 669 C CA . ALA A 1 88 ? -19.971 14.733 12.495 1.00 83.44 88 ALA A CA 1
ATOM 670 C C . ALA A 1 88 ? -20.807 13.586 11.904 1.00 83.44 88 ALA A C 1
ATOM 672 O O . ALA A 1 88 ? -22.030 13.650 11.954 1.00 83.44 88 ALA A O 1
ATOM 673 N N . SER A 1 89 ? -20.169 12.555 11.343 1.00 82.94 89 SER A N 1
ATOM 674 C CA . SER A 1 89 ? -20.873 11.435 10.701 1.00 82.94 89 SER A CA 1
ATOM 675 C C . SER A 1 89 ? -20.886 10.159 11.541 1.00 82.94 89 SER A C 1
ATOM 677 O O . SER A 1 89 ? -21.638 9.244 11.234 1.00 82.94 89 SER A O 1
ATOM 679 N N . LYS A 1 90 ? -20.096 10.112 12.625 1.00 84.19 90 LYS A N 1
ATOM 680 C CA . LYS A 1 90 ? -19.826 8.916 13.440 1.00 84.19 90 LYS A CA 1
ATOM 681 C C . LYS A 1 90 ? -19.188 7.759 12.666 1.00 84.19 90 LYS A C 1
ATOM 683 O O . LYS A 1 90 ? -19.053 6.674 13.221 1.00 84.19 90 LYS A O 1
ATOM 688 N N . ASP A 1 91 ? -18.749 7.995 11.433 1.00 87.00 91 ASP A N 1
ATOM 689 C CA . ASP A 1 91 ? -18.025 6.997 10.659 1.00 87.00 91 ASP A CA 1
ATOM 690 C C . ASP A 1 91 ? -16.624 6.827 11.228 1.00 87.00 91 ASP A C 1
ATOM 692 O O . ASP A 1 91 ? -15.947 7.811 11.544 1.00 87.00 91 ASP A O 1
ATOM 696 N N . THR A 1 92 ? -16.174 5.582 11.308 1.00 89.06 92 THR A N 1
ATOM 697 C CA . THR A 1 92 ? -14.820 5.247 11.736 1.00 89.06 92 THR A CA 1
ATOM 698 C C . THR A 1 92 ? -14.024 4.710 10.556 1.00 89.06 92 THR A C 1
ATOM 700 O O . THR A 1 92 ? -14.390 3.698 9.959 1.00 89.06 92 THR A O 1
ATOM 703 N N . THR A 1 93 ? -12.912 5.364 10.237 1.00 87.31 93 THR A N 1
ATOM 704 C CA . THR A 1 93 ? -11.980 4.929 9.195 1.00 87.31 93 THR A CA 1
ATOM 705 C C . THR A 1 93 ? -10.762 4.258 9.817 1.00 87.31 93 THR A C 1
ATOM 707 O O . THR A 1 93 ? -10.262 4.686 10.859 1.00 87.31 93 THR A O 1
ATOM 710 N N . ALA A 1 94 ? -10.283 3.188 9.181 1.00 90.12 94 ALA A N 1
ATOM 711 C CA . ALA A 1 94 ? -8.959 2.652 9.462 1.00 90.12 94 ALA A CA 1
ATOM 712 C C . ALA A 1 94 ? -7.918 3.587 8.837 1.00 90.12 94 ALA A C 1
ATOM 714 O O . ALA A 1 94 ? -8.033 3.955 7.668 1.00 90.12 94 ALA A O 1
ATOM 715 N N . TYR A 1 95 ? -6.927 3.985 9.621 1.00 86.31 95 TYR A N 1
ATOM 716 C CA . TYR A 1 95 ? -5.816 4.818 9.191 1.00 86.31 95 TYR A CA 1
ATOM 717 C C . TYR A 1 95 ? -4.552 3.974 9.119 1.00 86.31 95 TYR A C 1
ATOM 719 O O . TYR A 1 95 ? -4.212 3.302 10.092 1.00 86.31 95 TYR A O 1
ATOM 727 N N . ILE A 1 96 ? -3.875 4.026 7.976 1.00 86.38 96 ILE A N 1
ATOM 728 C CA . ILE A 1 96 ? -2.563 3.423 7.748 1.00 86.38 96 ILE A CA 1
ATOM 729 C C . ILE A 1 96 ? -1.648 4.551 7.299 1.00 86.38 96 ILE A C 1
ATOM 731 O O . ILE A 1 96 ? -1.943 5.243 6.326 1.00 86.38 96 ILE A O 1
ATOM 735 N N . GLY A 1 97 ? -0.562 4.746 8.027 1.00 81.62 97 GLY A N 1
ATOM 736 C CA . GLY A 1 97 ? 0.421 5.784 7.797 1.00 81.62 97 GLY A CA 1
ATOM 737 C C . GLY A 1 97 ? 1.835 5.239 7.907 1.00 81.62 97 GLY A C 1
ATOM 738 O O . GLY A 1 97 ? 2.072 4.099 8.301 1.00 81.62 97 GLY A O 1
ATOM 739 N N . VAL A 1 98 ? 2.783 6.096 7.556 1.00 73.25 98 VAL A N 1
ATOM 740 C CA . VAL A 1 98 ? 4.218 5.816 7.602 1.00 73.25 98 VAL A CA 1
ATOM 741 C C . VAL A 1 98 ? 4.929 6.943 8.341 1.00 73.25 98 VAL A C 1
ATOM 743 O O . VAL A 1 98 ? 4.390 8.042 8.492 1.00 73.25 98 VAL A O 1
ATOM 746 N N . ASN A 1 99 ? 6.168 6.701 8.762 1.00 67.94 99 ASN A N 1
ATOM 747 C CA . ASN A 1 99 ? 7.067 7.795 9.102 1.00 67.94 99 ASN A CA 1
ATOM 748 C C . ASN A 1 99 ? 7.466 8.531 7.810 1.00 67.94 99 ASN A C 1
ATOM 750 O O . ASN A 1 99 ? 8.042 7.930 6.909 1.00 67.94 99 ASN A O 1
ATOM 754 N N . THR A 1 100 ? 7.164 9.825 7.704 1.00 66.06 100 THR A N 1
ATOM 755 C CA . THR A 1 100 ? 7.363 10.614 6.474 1.00 66.06 100 THR A CA 1
ATOM 756 C C . THR A 1 100 ? 8.746 11.267 6.367 1.00 66.06 100 THR A C 1
ATOM 758 O O . THR A 1 100 ? 8.951 12.144 5.527 1.00 66.06 100 THR A O 1
ATOM 761 N N . THR A 1 101 ? 9.702 10.889 7.219 1.00 57.25 101 THR A N 1
ATOM 762 C CA . THR A 1 101 ? 11.052 11.473 7.243 1.00 57.25 101 THR A CA 1
ATOM 763 C C . THR A 1 101 ? 12.133 10.408 7.470 1.00 57.25 101 THR A C 1
ATOM 765 O O . THR A 1 101 ? 12.078 9.763 8.519 1.00 57.25 101 THR A O 1
ATOM 768 N N . PRO A 1 102 ? 13.168 10.265 6.607 1.00 55.78 102 PRO A N 1
ATOM 769 C CA . PRO A 1 102 ? 13.357 10.782 5.240 1.00 55.78 102 PRO A CA 1
ATOM 770 C C . PRO A 1 102 ? 12.897 9.804 4.125 1.00 55.78 102 PRO A C 1
ATOM 772 O O . PRO A 1 102 ? 12.683 8.622 4.365 1.00 55.78 102 PRO A O 1
ATOM 775 N N . LEU A 1 103 ? 12.742 10.339 2.904 1.00 54.69 103 LEU A N 1
ATOM 776 C CA . LEU A 1 103 ? 12.178 9.710 1.692 1.00 54.69 103 LEU A CA 1
ATOM 777 C C . LEU A 1 103 ? 12.950 8.464 1.199 1.00 54.69 103 LEU A C 1
ATOM 779 O O . LEU A 1 103 ? 14.179 8.470 1.158 1.00 54.69 103 LEU A O 1
ATOM 783 N N . ALA A 1 104 ? 12.213 7.431 0.771 1.00 48.81 104 ALA A N 1
ATOM 784 C CA . ALA A 1 104 ? 12.733 6.163 0.250 1.00 48.81 104 ALA A CA 1
ATOM 785 C C . ALA A 1 104 ? 12.964 6.218 -1.284 1.00 48.81 104 ALA A C 1
ATOM 787 O O . ALA A 1 104 ? 11.997 6.463 -2.006 1.00 48.81 104 ALA A O 1
ATOM 788 N N . PRO A 1 105 ? 14.188 5.979 -1.808 1.00 53.72 105 PRO A N 1
ATOM 789 C CA . PRO A 1 105 ? 14.481 6.205 -3.230 1.00 53.72 105 PRO A CA 1
ATOM 790 C C . PRO A 1 105 ? 14.359 4.989 -4.175 1.00 53.72 105 PRO A C 1
ATOM 792 O O . PRO A 1 105 ? 14.405 5.207 -5.378 1.00 53.72 105 PRO A O 1
ATOM 795 N N . ASN A 1 106 ? 14.226 3.738 -3.697 1.00 48.19 106 ASN A N 1
ATOM 796 C CA . ASN A 1 106 ? 14.667 2.574 -4.503 1.00 48.19 106 ASN A CA 1
ATOM 797 C C . ASN A 1 106 ? 13.662 1.423 -4.778 1.00 48.19 106 ASN A C 1
ATOM 799 O O . ASN A 1 106 ? 14.115 0.343 -5.124 1.00 48.19 106 ASN A O 1
ATOM 803 N N . GLY A 1 107 ? 12.340 1.637 -4.721 1.00 51.34 107 GLY A N 1
ATOM 804 C CA . GLY A 1 107 ? 11.359 0.756 -5.406 1.00 51.34 107 GLY A CA 1
ATOM 805 C C . GLY A 1 107 ? 11.263 -0.724 -4.967 1.00 51.34 107 GLY A C 1
ATOM 806 O O . GLY A 1 107 ? 11.915 -1.141 -4.009 1.00 51.34 107 GLY A O 1
ATOM 807 N N . ARG A 1 108 ? 10.371 -1.496 -5.620 1.00 52.59 108 ARG A N 1
ATOM 808 C CA . ARG A 1 108 ? 9.957 -2.866 -5.241 1.00 52.59 108 ARG A CA 1
ATOM 809 C C . ARG A 1 108 ? 10.172 -3.907 -6.353 1.00 52.59 108 ARG A C 1
ATOM 811 O O . ARG A 1 108 ? 10.050 -3.566 -7.514 1.00 52.59 108 ARG A O 1
ATOM 818 N N . GLU A 1 109 ? 10.423 -5.165 -5.966 1.00 40.06 109 GLU A N 1
ATOM 819 C CA . GLU A 1 109 ? 10.499 -6.351 -6.841 1.00 40.06 109 GLU A CA 1
ATOM 820 C C . GLU A 1 109 ? 9.538 -7.447 -6.346 1.00 40.06 109 GLU A C 1
ATOM 822 O O . GLU A 1 109 ? 9.518 -7.764 -5.151 1.00 40.06 109 GLU A O 1
ATOM 827 N N . SER A 1 110 ? 8.765 -8.050 -7.257 1.00 48.28 110 SER A N 1
ATOM 828 C CA . SER A 1 110 ? 7.731 -9.059 -6.972 1.00 48.28 110 SER A CA 1
ATOM 829 C C . SER A 1 110 ? 7.589 -10.058 -8.133 1.00 48.28 110 SER A C 1
ATOM 831 O O . SER A 1 110 ? 7.836 -9.723 -9.285 1.00 48.28 110 SER A O 1
ATOM 833 N N . THR A 1 111 ? 7.105 -11.283 -7.874 1.00 45.41 111 THR A N 1
ATOM 834 C CA . THR A 1 111 ? 6.721 -12.251 -8.935 1.00 45.41 111 THR A CA 1
ATOM 835 C C . THR A 1 111 ? 5.431 -11.856 -9.675 1.00 45.41 111 THR A C 1
ATOM 837 O O . THR A 1 111 ? 4.946 -12.592 -10.536 1.00 45.41 111 THR A O 1
ATOM 840 N N . GLY A 1 112 ? 4.853 -10.720 -9.283 1.00 61.59 112 GLY A N 1
ATOM 841 C CA . GLY A 1 112 ? 3.718 -10.029 -9.873 1.00 61.59 112 GLY A CA 1
ATOM 842 C C . GLY A 1 112 ? 3.033 -9.145 -8.821 1.00 61.59 112 GLY A C 1
ATOM 843 O O . GLY A 1 112 ? 2.812 -9.596 -7.697 1.00 61.59 112 GLY A O 1
ATOM 844 N N . GLU A 1 113 ? 2.704 -7.898 -9.147 1.00 75.19 113 GLU A N 1
ATOM 845 C CA . GLU A 1 113 ? 2.125 -6.907 -8.221 1.00 75.19 113 GLU A CA 1
ATOM 846 C C . GLU A 1 113 ? 1.066 -6.058 -8.934 1.00 75.19 113 GLU A C 1
ATOM 848 O O . GLU A 1 113 ? 1.144 -5.826 -10.140 1.00 75.19 113 GLU A O 1
ATOM 853 N N . SER A 1 114 ? 0.036 -5.643 -8.192 1.00 79.25 114 SER A N 1
ATOM 854 C CA . SER A 1 114 ? -0.961 -4.683 -8.660 1.00 79.25 114 SER A CA 1
ATOM 855 C C . SER A 1 114 ? -1.072 -3.556 -7.642 1.00 79.25 114 SER A C 1
ATOM 857 O O . SER A 1 114 ? -1.683 -3.706 -6.579 1.00 79.25 114 SER A O 1
ATOM 859 N N . ASP A 1 115 ? -0.496 -2.420 -7.999 1.00 82.75 115 ASP A N 1
ATOM 860 C CA . ASP A 1 115 ? -0.518 -1.189 -7.231 1.00 82.75 115 ASP A CA 1
ATOM 861 C C . ASP A 1 115 ? -1.810 -0.445 -7.529 1.00 82.75 115 ASP A C 1
ATOM 863 O O . ASP A 1 115 ? -1.935 0.285 -8.507 1.00 82.75 115 ASP A O 1
ATOM 867 N N . VAL A 1 116 ? -2.827 -0.659 -6.697 1.00 83.50 116 VAL A N 1
ATOM 868 C CA . VAL A 1 116 ? -4.125 0.013 -6.869 1.00 83.50 116 VAL A CA 1
ATOM 869 C C . VAL A 1 116 ? -4.031 1.491 -6.473 1.00 83.50 116 VAL A C 1
ATOM 871 O O . VAL A 1 116 ? -4.677 2.345 -7.086 1.00 83.50 116 VAL A O 1
ATOM 874 N N . LEU A 1 117 ? -3.238 1.788 -5.439 1.00 81.06 117 LEU A N 1
ATOM 875 C CA . LEU A 1 117 ? -2.993 3.129 -4.919 1.00 81.06 117 LEU A CA 1
ATOM 876 C C . LEU A 1 117 ? -1.502 3.309 -4.620 1.00 81.06 117 LEU A C 1
ATOM 878 O O . LEU A 1 117 ? -1.030 2.848 -3.582 1.00 81.06 117 LEU A O 1
ATOM 882 N N . GLU A 1 118 ? -0.790 4.022 -5.486 1.00 75.75 118 GLU A N 1
ATOM 883 C CA . GLU A 1 118 ? 0.622 4.338 -5.312 1.00 75.75 118 GLU A CA 1
ATOM 884 C C . GLU A 1 118 ? 0.913 5.822 -5.562 1.00 75.75 118 GLU A C 1
ATOM 886 O O . GLU A 1 118 ? 0.449 6.447 -6.521 1.00 75.75 118 GLU A O 1
ATOM 891 N N . TYR A 1 119 ? 1.716 6.386 -4.660 1.00 73.50 119 TYR A N 1
ATOM 892 C CA . TYR A 1 119 ? 2.249 7.736 -4.748 1.00 73.50 119 TYR A CA 1
ATOM 893 C C . TYR A 1 119 ? 3.732 7.698 -4.409 1.00 73.50 119 TYR A C 1
ATOM 895 O O . TYR A 1 119 ? 4.128 7.163 -3.374 1.00 73.50 119 TYR A O 1
ATOM 903 N N . VAL A 1 120 ? 4.544 8.357 -5.231 1.00 70.38 120 VAL A N 1
ATOM 904 C CA . VAL A 1 120 ? 5.958 8.590 -4.933 1.00 70.38 120 VAL A CA 1
ATOM 905 C C . VAL A 1 120 ? 6.199 10.077 -4.687 1.00 70.38 120 VAL A C 1
ATOM 907 O O . VAL A 1 120 ? 5.762 10.941 -5.450 1.00 70.38 120 VAL A O 1
ATOM 910 N N . HIS A 1 121 ? 6.924 10.396 -3.614 1.00 72.56 121 HIS A N 1
ATOM 911 C CA . HIS A 1 121 ? 7.361 11.756 -3.288 1.00 72.56 121 HIS A CA 1
ATOM 912 C C . HIS A 1 121 ? 6.226 12.802 -3.217 1.00 72.56 121 HIS A C 1
ATOM 914 O O . HIS A 1 121 ? 5.450 12.827 -2.268 1.00 72.56 121 HIS A O 1
ATOM 920 N N . ARG A 1 122 ? 6.181 13.721 -4.195 1.00 64.38 122 ARG A N 1
ATOM 921 C CA . ARG A 1 122 ? 5.193 14.805 -4.338 1.00 64.38 122 ARG A CA 1
ATOM 922 C C . ARG A 1 122 ? 4.195 14.528 -5.465 1.00 64.38 122 ARG A C 1
ATOM 924 O O . ARG A 1 122 ? 3.596 15.470 -5.984 1.00 64.38 122 ARG A O 1
ATOM 931 N N . GLY A 1 123 ? 4.053 13.267 -5.877 1.00 66.19 123 GLY A N 1
ATOM 932 C CA . GLY A 1 123 ? 3.032 12.858 -6.835 1.00 66.19 123 GLY A CA 1
ATOM 933 C C . GLY A 1 123 ? 1.665 13.376 -6.393 1.00 66.19 123 GLY A C 1
ATOM 934 O O . GLY A 1 123 ? 1.261 13.181 -5.251 1.00 66.19 123 GLY A O 1
ATOM 935 N N . GLN A 1 124 ? 0.981 14.100 -7.277 1.00 69.56 124 GLN A N 1
ATOM 936 C CA . GLN A 1 124 ? -0.323 14.708 -6.978 1.00 69.56 124 GLN A CA 1
ATOM 937 C C . GLN A 1 124 ? -1.497 13.830 -7.439 1.00 69.56 124 GLN A C 1
ATOM 939 O O . GLN A 1 124 ? -2.657 14.128 -7.145 1.00 69.56 124 GLN A O 1
ATOM 944 N N . HIS A 1 125 ? -1.194 12.741 -8.149 1.00 77.25 125 HIS A N 1
ATOM 945 C CA . HIS A 1 125 ? -2.158 11.833 -8.759 1.00 77.25 125 HIS A CA 1
ATOM 946 C C . HIS A 1 125 ? -1.697 10.391 -8.561 1.00 77.25 125 HIS A C 1
ATOM 948 O O . HIS A 1 125 ? -0.495 10.127 -8.584 1.00 77.25 125 HIS A O 1
ATOM 954 N N . ASN A 1 126 ? -2.661 9.491 -8.376 1.00 83.88 126 ASN A N 1
ATOM 955 C CA . ASN A 1 126 ? -2.405 8.064 -8.264 1.00 83.88 126 ASN A CA 1
ATOM 956 C C . ASN A 1 126 ? -1.839 7.501 -9.572 1.00 83.88 126 ASN A C 1
ATOM 958 O O . ASN A 1 126 ? -2.303 7.872 -10.656 1.00 83.88 126 ASN A O 1
ATOM 962 N N . ALA A 1 127 ? -0.914 6.560 -9.462 1.00 85.25 127 ALA A N 1
ATOM 963 C CA . ALA A 1 127 ? -0.526 5.677 -10.549 1.00 85.25 127 ALA A CA 1
ATOM 964 C C . ALA A 1 127 ? -1.054 4.276 -10.228 1.00 85.25 127 ALA A C 1
ATOM 966 O O . ALA A 1 127 ? -0.755 3.743 -9.164 1.00 85.25 127 ALA A O 1
ATOM 967 N N . MET A 1 128 ? -1.882 3.711 -11.112 1.00 86.50 128 MET A N 1
ATOM 968 C CA . MET A 1 128 ? -2.245 2.299 -11.009 1.00 86.50 128 MET A CA 1
ATOM 969 C C . MET A 1 128 ? -1.267 1.494 -11.852 1.00 86.50 128 MET A C 1
ATOM 971 O O . MET A 1 128 ? -1.274 1.647 -13.077 1.00 86.50 128 MET A O 1
ATOM 975 N N . THR A 1 129 ? -0.438 0.678 -11.209 1.00 86.88 129 THR A N 1
ATOM 976 C CA . THR A 1 129 ? 0.673 -0.021 -11.865 1.00 86.88 129 THR A CA 1
ATOM 977 C C . THR A 1 129 ? 0.512 -1.530 -11.726 1.00 86.88 129 THR A C 1
ATOM 979 O O . THR A 1 129 ? 0.041 -2.030 -10.705 1.00 86.88 129 THR A O 1
ATOM 982 N N . LEU A 1 130 ? 0.824 -2.262 -12.791 1.00 85.38 130 LEU A N 1
ATOM 983 C CA . LEU A 1 130 ? 0.953 -3.713 -12.768 1.00 85.38 130 LEU A CA 1
ATOM 984 C C . LEU A 1 130 ? 2.399 -4.093 -13.068 1.00 85.38 130 LEU A C 1
ATOM 986 O O . LEU A 1 130 ? 2.996 -3.610 -14.031 1.00 85.38 130 LEU A O 1
ATOM 990 N N . HIS A 1 131 ? 2.899 -5.037 -12.289 1.00 83.44 131 HIS A N 1
ATOM 991 C CA . HIS A 1 131 ? 4.198 -5.663 -12.463 1.00 83.44 131 HIS A CA 1
ATOM 992 C C . HIS A 1 131 ? 3.959 -7.147 -12.716 1.00 83.44 131 HIS A C 1
ATOM 994 O O . HIS A 1 131 ? 3.202 -7.789 -11.984 1.00 83.44 131 HIS A O 1
ATOM 1000 N N . THR A 1 132 ? 4.547 -7.709 -13.766 1.00 75.62 132 THR A N 1
ATOM 1001 C CA . THR A 1 132 ? 4.370 -9.123 -14.123 1.00 75.62 132 THR A CA 1
ATOM 1002 C C . THR A 1 132 ? 5.666 -9.707 -14.659 1.00 75.62 132 THR A C 1
ATOM 1004 O O . THR A 1 132 ? 6.525 -8.978 -15.133 1.00 75.62 132 THR A O 1
ATOM 1007 N N . ALA A 1 133 ? 5.750 -11.038 -14.708 1.00 76.00 133 ALA A N 1
ATOM 1008 C CA . ALA A 1 133 ? 6.719 -11.717 -15.566 1.00 76.00 133 ALA A CA 1
ATOM 1009 C C . ALA A 1 133 ? 6.551 -11.304 -17.054 1.00 76.00 133 ALA A C 1
ATOM 1011 O O . ALA A 1 133 ? 5.493 -10.772 -17.425 1.00 76.00 133 ALA A O 1
ATOM 1012 N N . PRO A 1 134 ? 7.540 -11.581 -17.931 1.00 82.19 134 PRO A N 1
ATOM 1013 C CA . PRO A 1 134 ? 7.462 -11.223 -19.344 1.00 82.19 134 PRO A CA 1
ATOM 1014 C C . PRO A 1 134 ? 6.207 -11.767 -20.038 1.00 82.19 134 PRO A C 1
ATOM 1016 O O . PRO A 1 134 ? 5.813 -12.915 -19.820 1.00 82.19 134 PRO A O 1
ATOM 1019 N N . GLY A 1 135 ? 5.633 -10.965 -20.939 1.00 83.75 135 GLY A N 1
ATOM 1020 C CA . GLY A 1 135 ? 4.524 -11.383 -21.805 1.00 83.75 135 GLY A CA 1
ATOM 1021 C C . GLY A 1 135 ? 3.140 -10.846 -21.432 1.00 83.75 135 GLY A C 1
ATOM 1022 O O . GLY A 1 135 ? 2.167 -11.297 -22.027 1.00 83.75 135 GLY A O 1
ATOM 1023 N N . CYS A 1 136 ? 3.031 -9.891 -20.503 1.00 85.56 136 CYS A N 1
ATOM 1024 C CA . CYS A 1 136 ? 1.819 -9.083 -20.339 1.00 85.56 136 CYS A CA 1
ATOM 1025 C C . CYS A 1 136 ? 2.080 -7.635 -20.768 1.00 85.56 136 CYS A C 1
ATOM 1027 O O . CYS A 1 136 ? 3.053 -7.000 -20.358 1.00 85.56 136 CYS A O 1
ATOM 1029 N N . SER A 1 137 ? 1.173 -7.093 -21.578 1.00 88.50 137 SER A N 1
ATOM 1030 C CA . SER A 1 137 ? 1.117 -5.664 -21.867 1.00 88.50 137 SER A CA 1
ATOM 1031 C C . SER A 1 137 ? -0.315 -5.159 -21.755 1.00 88.50 137 SER A C 1
ATOM 1033 O O . SER A 1 137 ? -1.269 -5.864 -22.078 1.00 88.50 137 SER A O 1
ATOM 1035 N N . VAL A 1 138 ? -0.471 -3.919 -21.307 1.00 86.62 138 VAL A N 1
ATOM 1036 C CA . VAL A 1 138 ? -1.746 -3.202 -21.295 1.00 86.62 138 VAL A CA 1
ATOM 1037 C C . VAL A 1 138 ? -1.783 -2.275 -22.502 1.00 86.62 138 VAL A C 1
ATOM 1039 O O . VAL A 1 138 ? -0.838 -1.533 -22.771 1.00 86.62 138 VAL A O 1
ATOM 1042 N N . SER A 1 139 ? -2.896 -2.294 -23.232 1.00 82.88 139 SER A N 1
ATOM 1043 C CA . SER A 1 139 ? -3.118 -1.395 -24.364 1.00 82.88 139 SER A CA 1
ATOM 1044 C C . SER A 1 139 ? -4.216 -0.378 -24.062 1.00 82.88 139 SER A C 1
ATOM 1046 O O . SER A 1 139 ? -5.103 -0.602 -23.242 1.00 82.88 139 SER A O 1
ATOM 1048 N N . ASN A 1 140 ? -4.186 0.744 -24.778 1.00 73.69 140 ASN A N 1
ATOM 1049 C CA . ASN A 1 140 ? -5.262 1.738 -24.788 1.00 73.69 140 ASN A CA 1
ATOM 1050 C C . ASN A 1 140 ? -6.450 1.326 -25.680 1.00 73.69 140 ASN A C 1
ATOM 1052 O O . ASN A 1 140 ? -7.273 2.170 -26.036 1.00 73.69 140 ASN A O 1
ATOM 1056 N N . SER A 1 141 ? -6.516 0.057 -26.088 1.00 64.62 141 SER A N 1
ATOM 1057 C CA . SER A 1 141 ? -7.524 -0.455 -27.010 1.00 64.62 141 SER A CA 1
ATOM 1058 C C . SER A 1 141 ? -8.533 -1.325 -26.268 1.00 64.62 141 SER A C 1
ATOM 1060 O O . SER A 1 141 ? -8.173 -2.306 -25.624 1.00 64.62 141 SER A O 1
ATOM 1062 N N . SER A 1 142 ? -9.811 -0.957 -26.357 1.00 62.25 142 SER A N 1
ATOM 1063 C CA . SER A 1 142 ? -10.918 -1.805 -25.911 1.00 62.25 142 SER A CA 1
ATOM 1064 C C . SER A 1 142 ? -11.348 -2.696 -27.071 1.00 62.25 142 SER A C 1
ATOM 1066 O O . SER A 1 142 ? -11.365 -2.264 -28.226 1.00 62.25 142 SER A O 1
ATOM 1068 N N . SER A 1 143 ? -11.778 -3.920 -26.768 1.00 58.03 143 SER A N 1
ATOM 1069 C CA . SER A 1 143 ? -12.504 -4.773 -27.717 1.00 58.03 143 SER A CA 1
ATOM 1070 C C . SER A 1 143 ? -13.848 -4.163 -28.159 1.00 58.03 143 SER A C 1
ATOM 1072 O O . SER A 1 143 ? -14.450 -4.632 -29.126 1.00 58.03 143 SER A O 1
ATOM 1074 N N . ASN A 1 144 ? -14.297 -3.090 -27.499 1.00 56.09 144 ASN A N 1
ATOM 1075 C CA . ASN A 1 144 ? -15.475 -2.300 -27.828 1.00 56.09 144 ASN A CA 1
ATOM 1076 C C . ASN A 1 144 ? -15.120 -0.796 -27.967 1.00 56.09 144 ASN A C 1
ATOM 1078 O O . ASN A 1 144 ? -14.809 -0.147 -26.970 1.00 56.09 144 ASN A O 1
ATOM 1082 N N . PRO A 1 145 ? -15.253 -0.188 -29.163 1.00 55.06 145 PRO A N 1
ATOM 1083 C CA . PRO A 1 145 ? -14.922 1.223 -29.423 1.00 55.06 145 PRO A CA 1
ATOM 1084 C C . PRO A 1 145 ? -15.723 2.259 -28.616 1.00 55.06 145 PRO A C 1
ATOM 1086 O O . PRO A 1 145 ? -15.419 3.450 -28.676 1.00 55.06 145 PRO A O 1
ATOM 1089 N N . LYS A 1 146 ? -16.796 1.840 -27.930 1.00 56.19 146 LYS A N 1
ATOM 1090 C CA . LYS A 1 146 ? -17.611 2.692 -27.048 1.00 56.19 146 LYS A CA 1
ATOM 1091 C C . LYS A 1 146 ? -17.100 2.741 -25.609 1.00 56.19 146 LYS A C 1
ATOM 1093 O O . LYS A 1 146 ? -17.495 3.648 -24.879 1.00 56.19 146 LYS A O 1
ATOM 1098 N N . ASP A 1 147 ? -16.224 1.817 -25.235 1.00 56.88 147 ASP A N 1
ATOM 1099 C CA . ASP A 1 147 ? -15.636 1.762 -23.908 1.00 56.88 147 ASP A CA 1
ATOM 1100 C C . ASP A 1 147 ? -14.266 2.439 -23.989 1.00 56.88 147 ASP A C 1
ATOM 1102 O O . ASP A 1 147 ? -13.331 1.914 -24.597 1.00 56.88 147 ASP A O 1
ATOM 1106 N N . GLY A 1 148 ? -14.128 3.626 -23.394 1.00 58.06 148 GLY A N 1
ATOM 1107 C CA . GLY A 1 148 ? -12.793 4.076 -23.009 1.00 58.06 148 GLY A CA 1
ATOM 1108 C C . GLY A 1 148 ? -12.225 3.018 -22.066 1.00 58.06 148 GLY A C 1
ATOM 1109 O O . GLY A 1 148 ? -12.864 2.717 -21.061 1.00 58.06 148 GLY A O 1
ATOM 1110 N N . VAL A 1 149 ? -11.087 2.407 -22.410 1.00 69.00 149 VAL A N 1
ATOM 1111 C CA . VAL A 1 149 ? -10.538 1.253 -21.661 1.00 69.00 149 VAL A CA 1
ATOM 1112 C C . VAL A 1 149 ? -10.300 1.607 -20.192 1.00 69.00 149 VAL A C 1
ATOM 1114 O O . VAL A 1 149 ? -10.435 0.767 -19.308 1.00 69.00 149 VAL A O 1
ATOM 1117 N N . PHE A 1 150 ? -9.972 2.873 -19.942 1.00 75.62 150 PHE A N 1
ATOM 1118 C CA . PHE A 1 150 ? -9.788 3.482 -18.635 1.00 75.62 150 PHE A CA 1
ATOM 1119 C C . PHE A 1 150 ? -9.831 5.010 -18.770 1.00 75.62 150 PHE A C 1
ATOM 1121 O O . PHE A 1 150 ? -9.615 5.557 -19.851 1.00 75.62 150 PHE A O 1
ATOM 1128 N N . SER A 1 151 ? -10.125 5.711 -17.672 1.00 79.12 151 SER A N 1
ATOM 1129 C CA . SER A 1 151 ? -10.187 7.182 -17.631 1.00 79.12 151 SER A CA 1
ATOM 1130 C C . SER A 1 151 ? -8.815 7.855 -17.521 1.00 79.12 151 SER A C 1
ATOM 1132 O O . SER A 1 151 ? -8.712 9.053 -17.769 1.00 79.12 151 SER A O 1
ATOM 1134 N N . GLY A 1 152 ? -7.782 7.108 -17.119 1.00 79.75 152 GLY A N 1
ATOM 1135 C CA . GLY A 1 152 ? -6.416 7.601 -16.944 1.00 79.75 152 GLY A CA 1
ATOM 1136 C C . GLY A 1 152 ? -5.577 7.608 -18.222 1.00 79.75 152 GLY A C 1
ATOM 1137 O O . GLY A 1 152 ? -6.029 7.218 -19.297 1.00 79.75 152 GLY A O 1
ATOM 1138 N N . ASN A 1 153 ? -4.327 8.050 -18.096 1.00 85.25 153 ASN A N 1
ATOM 1139 C CA . ASN A 1 153 ? -3.356 8.063 -19.187 1.00 85.25 153 ASN A CA 1
ATOM 1140 C C . ASN A 1 153 ? -2.357 6.911 -19.032 1.00 85.25 153 ASN A C 1
ATOM 1142 O O . ASN A 1 153 ? -1.670 6.836 -18.015 1.00 85.25 153 ASN A O 1
ATOM 1146 N N . LEU A 1 154 ? -2.244 6.053 -20.049 1.00 86.06 154 LEU A N 1
ATOM 1147 C CA . LEU A 1 154 ? -1.237 4.992 -20.086 1.00 86.06 154 LEU A CA 1
ATOM 1148 C C . LEU A 1 154 ? 0.160 5.616 -20.220 1.00 86.06 154 LEU A C 1
ATOM 1150 O O . LEU A 1 154 ? 0.421 6.357 -21.168 1.00 86.06 154 LEU A O 1
ATOM 1154 N N . VAL A 1 155 ? 1.036 5.331 -19.261 1.00 88.44 155 VAL A N 1
ATOM 1155 C CA . VAL A 1 155 ? 2.414 5.843 -19.196 1.00 88.44 155 VAL A CA 1
ATOM 1156 C C . VAL A 1 155 ? 3.399 4.782 -19.682 1.00 88.44 155 VAL A C 1
ATOM 1158 O O . VAL A 1 155 ? 4.226 5.065 -20.544 1.00 88.44 155 VAL A O 1
ATOM 1161 N N . HIS A 1 156 ? 3.251 3.549 -19.194 1.00 87.94 156 HIS A N 1
ATOM 1162 C CA . HIS A 1 156 ? 4.011 2.376 -19.629 1.00 87.94 156 HIS A CA 1
ATOM 1163 C C . HIS A 1 156 ? 3.038 1.252 -19.982 1.00 87.94 156 HIS A C 1
ATOM 1165 O O . HIS A 1 156 ? 2.077 1.027 -19.250 1.00 87.94 156 HIS A O 1
ATOM 1171 N N . SER A 1 157 ? 3.258 0.579 -21.114 1.00 90.12 157 SER A N 1
ATOM 1172 C CA . SER A 1 157 ? 2.376 -0.490 -21.610 1.00 90.12 157 SER A CA 1
ATOM 1173 C C . SER A 1 157 ? 2.883 -1.892 -21.282 1.00 90.12 157 SER A C 1
ATOM 1175 O O . SER A 1 157 ? 2.062 -2.767 -21.043 1.00 90.12 157 SER A O 1
ATOM 1177 N N . ASP A 1 158 ? 4.196 -2.115 -21.238 1.00 90.00 158 ASP A N 1
ATOM 1178 C CA . ASP A 1 158 ? 4.790 -3.414 -20.906 1.00 90.00 158 ASP A CA 1
ATOM 1179 C C . ASP A 1 158 ? 4.885 -3.594 -19.385 1.00 90.00 158 ASP A C 1
ATOM 1181 O O . ASP A 1 158 ? 5.536 -2.809 -18.694 1.00 90.00 158 ASP A O 1
ATOM 1185 N N . CYS A 1 159 ? 4.226 -4.624 -18.854 1.00 87.88 159 CYS A N 1
ATOM 1186 C CA . CYS A 1 159 ? 4.159 -4.875 -17.416 1.00 87.88 159 CYS A CA 1
ATOM 1187 C C . CYS A 1 159 ? 5.421 -5.557 -16.863 1.00 87.88 159 CYS A C 1
ATOM 1189 O O . CYS A 1 159 ? 5.560 -5.697 -15.650 1.00 87.88 159 CYS A O 1
ATOM 1191 N N . ASN A 1 160 ? 6.363 -5.915 -17.741 1.00 84.69 160 ASN A N 1
ATOM 1192 C CA . ASN A 1 160 ? 7.712 -6.358 -17.399 1.00 84.69 160 ASN A CA 1
ATOM 1193 C C . ASN A 1 160 ? 8.770 -5.282 -17.738 1.00 84.69 160 ASN A C 1
ATOM 1195 O O . ASN A 1 160 ? 9.955 -5.596 -17.857 1.00 84.69 160 ASN A O 1
ATOM 1199 N N . THR A 1 161 ? 8.376 -4.009 -17.911 1.00 86.12 161 THR A N 1
ATOM 1200 C CA . THR A 1 161 ? 9.338 -2.911 -18.136 1.00 86.12 161 THR A CA 1
ATOM 1201 C C . THR A 1 161 ? 10.384 -2.892 -17.018 1.00 86.12 161 THR A C 1
ATOM 1203 O O . THR A 1 161 ? 10.021 -2.917 -15.841 1.00 86.12 161 THR A O 1
ATOM 1206 N N . ASP A 1 162 ? 11.664 -2.840 -17.408 1.00 82.62 162 ASP A N 1
ATOM 1207 C CA . ASP A 1 162 ? 12.832 -2.856 -16.516 1.00 82.62 162 ASP A CA 1
ATOM 1208 C C . ASP A 1 162 ? 12.835 -4.058 -15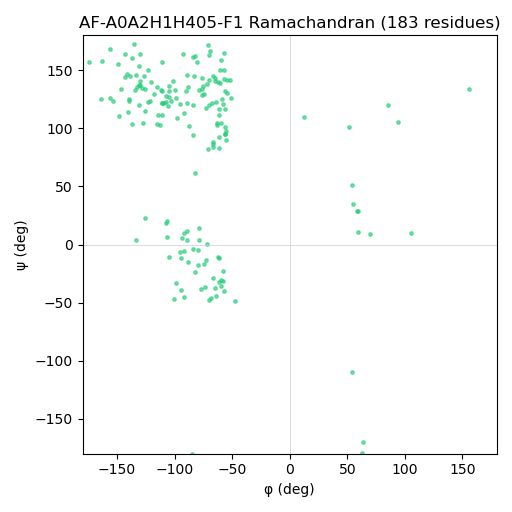.553 1.00 82.62 162 ASP A C 1
ATOM 1210 O O . ASP A 1 162 ? 12.942 -3.891 -14.343 1.00 82.62 162 ASP A O 1
ATOM 1214 N N . ASP A 1 163 ? 12.658 -5.268 -16.097 1.00 77.88 163 ASP A N 1
ATOM 1215 C CA . ASP A 1 163 ? 12.523 -6.522 -15.334 1.00 77.88 163 ASP A CA 1
ATOM 1216 C C . ASP A 1 163 ? 11.400 -6.475 -14.285 1.00 77.88 163 ASP A C 1
ATOM 1218 O O . ASP A 1 163 ? 11.490 -7.075 -13.223 1.00 77.88 163 ASP A O 1
ATOM 1222 N N . ALA A 1 164 ? 10.319 -5.772 -14.632 1.00 76.88 164 ALA A N 1
ATOM 1223 C CA . ALA A 1 164 ? 9.177 -5.480 -13.775 1.00 76.88 164 ALA A CA 1
ATOM 1224 C C . ALA A 1 164 ? 9.451 -4.489 -12.630 1.00 76.88 164 ALA A C 1
ATOM 1226 O O . ALA A 1 164 ? 8.528 -4.250 -11.864 1.00 76.88 164 ALA A O 1
ATOM 1227 N N . THR A 1 165 ? 10.605 -3.814 -12.558 1.00 74.56 165 THR A N 1
ATOM 1228 C CA . THR A 1 165 ? 10.802 -2.695 -11.606 1.00 74.56 165 THR A CA 1
ATOM 1229 C C . THR A 1 165 ? 9.882 -1.501 -11.923 1.00 74.56 165 THR A C 1
ATOM 1231 O O . THR A 1 165 ? 9.373 -0.842 -11.017 1.00 74.56 165 THR A O 1
ATOM 1234 N N . THR A 1 166 ? 9.645 -1.212 -13.212 1.00 83.94 166 THR A N 1
ATOM 1235 C CA . THR A 1 166 ? 8.824 -0.073 -13.672 1.00 83.94 166 THR A CA 1
ATOM 1236 C C . THR A 1 166 ? 7.370 -0.479 -13.926 1.00 83.94 166 THR A C 1
ATOM 1238 O O . THR A 1 166 ? 6.451 0.280 -13.618 1.00 83.94 166 THR A O 1
ATOM 1241 N N . GLY A 1 167 ? 7.148 -1.673 -14.484 1.00 87.50 167 GLY A N 1
ATOM 1242 C CA . GLY A 1 167 ? 5.808 -2.179 -14.792 1.00 87.50 167 GLY A CA 1
ATOM 1243 C C . GLY A 1 167 ? 5.037 -1.354 -15.835 1.00 87.50 167 GLY A C 1
ATOM 1244 O O . GLY A 1 167 ? 5.572 -0.468 -16.505 1.00 87.50 167 GLY A O 1
ATOM 1245 N N . CYS A 1 168 ? 3.750 -1.658 -15.985 1.00 88.31 168 CYS A N 1
ATOM 1246 C CA . CYS A 1 168 ? 2.824 -0.931 -16.847 1.00 88.31 168 CYS A CA 1
ATOM 1247 C C . CYS A 1 168 ? 1.911 -0.070 -15.977 1.00 88.31 168 CYS A C 1
ATOM 1249 O O . CYS A 1 168 ? 1.292 -0.565 -15.041 1.00 88.31 168 CYS A O 1
ATOM 1251 N N . SER A 1 169 ? 1.824 1.227 -16.268 1.00 88.75 169 SER A N 1
ATOM 1252 C CA . SER A 1 169 ? 1.210 2.195 -15.356 1.00 88.75 169 SER A CA 1
ATOM 1253 C C . SER A 1 169 ? 0.194 3.087 -16.053 1.00 88.75 169 SER A C 1
ATOM 1255 O O . SER A 1 169 ? 0.442 3.594 -17.151 1.00 88.75 169 SER A O 1
ATOM 1257 N N . ILE A 1 170 ? -0.944 3.309 -15.394 1.00 87.25 170 ILE A N 1
ATOM 1258 C CA . ILE A 1 170 ? -1.986 4.251 -15.804 1.00 87.25 170 ILE A CA 1
ATOM 1259 C C . ILE A 1 170 ? -2.059 5.366 -14.759 1.00 87.25 170 ILE A C 1
ATOM 1261 O O . ILE A 1 170 ? -2.498 5.161 -13.625 1.00 87.25 170 ILE A O 1
ATOM 1265 N N . ALA A 1 171 ? -1.662 6.571 -15.160 1.00 86.88 171 ALA A N 1
ATOM 1266 C CA . ALA A 1 171 ? -1.732 7.754 -14.315 1.00 86.88 171 ALA A CA 1
ATOM 1267 C C . ALA A 1 171 ? -3.162 8.303 -14.269 1.00 86.88 171 ALA A C 1
ATOM 1269 O O . ALA A 1 171 ? -3.818 8.473 -15.305 1.00 86.88 171 ALA A O 1
ATOM 1270 N N . ALA A 1 172 ? -3.642 8.615 -13.068 1.00 84.12 172 ALA A N 1
ATOM 1271 C CA . ALA A 1 172 ? -4.960 9.198 -12.885 1.00 84.12 172 ALA A CA 1
ATOM 1272 C C . ALA A 1 172 ? -5.028 10.626 -13.477 1.00 84.12 172 ALA A C 1
ATOM 1274 O O . ALA A 1 172 ? -4.035 11.364 -13.427 1.00 84.12 172 ALA A O 1
ATOM 1275 N N . PRO A 1 173 ? -6.173 11.045 -14.050 1.00 79.75 173 PRO A N 1
ATOM 1276 C CA . PRO A 1 173 ? -6.348 12.401 -14.562 1.00 79.75 173 PRO A CA 1
ATOM 1277 C C . PRO A 1 173 ? -6.171 13.460 -13.475 1.00 79.75 173 PRO A C 1
ATOM 1279 O O . PRO A 1 173 ? -6.383 13.212 -12.291 1.00 79.75 173 PRO A O 1
ATOM 1282 N N . LYS A 1 174 ? -5.875 14.697 -13.883 1.00 7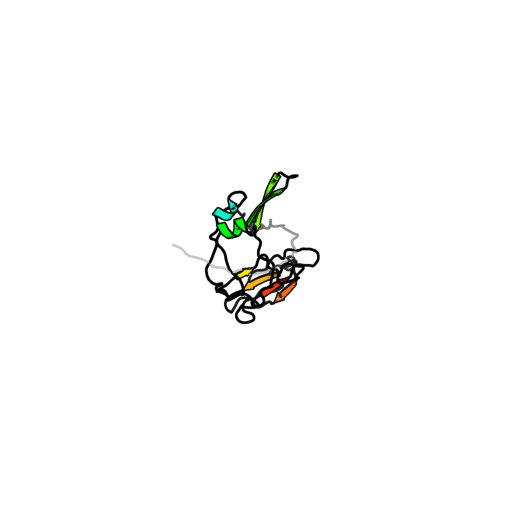0.00 174 LYS A N 1
ATOM 1283 C CA . LYS A 1 174 ? -5.676 15.796 -12.927 1.00 70.00 174 LYS A CA 1
ATOM 1284 C C . LYS A 1 174 ? -6.898 16.075 -12.047 1.00 70.00 174 LYS A C 1
ATOM 1286 O O . LYS A 1 174 ? -6.734 16.453 -10.892 1.00 70.00 174 LYS A O 1
ATOM 1291 N N . ASP A 1 175 ? -8.089 15.828 -12.587 1.00 70.31 175 ASP A N 1
ATOM 1292 C CA . ASP A 1 175 ? -9.373 16.082 -11.928 1.00 70.31 175 ASP A CA 1
ATOM 1293 C C . ASP A 1 175 ? -9.903 14.871 -11.141 1.00 70.31 175 ASP A C 1
ATOM 1295 O O . ASP A 1 175 ? -10.927 14.971 -10.463 1.00 70.31 175 ASP A O 1
ATOM 1299 N N . PHE A 1 176 ? -9.239 13.712 -11.227 1.00 64.94 176 PHE A N 1
ATOM 1300 C CA . PHE A 1 176 ? -9.697 12.483 -10.587 1.00 64.94 176 PHE A CA 1
ATOM 1301 C C . PHE A 1 176 ? -8.514 11.705 -10.012 1.00 64.94 176 PHE A C 1
ATOM 1303 O O . PHE A 1 176 ? -7.669 11.204 -10.739 1.00 64.94 176 PHE A O 1
ATOM 1310 N N . HIS A 1 177 ? -8.453 11.588 -8.687 1.00 64.00 177 HIS A N 1
ATOM 1311 C CA . HIS A 1 177 ? -7.277 11.056 -7.990 1.00 64.00 177 HIS A CA 1
ATOM 1312 C C . HIS A 1 177 ? -7.149 9.518 -8.012 1.00 64.00 177 HIS A C 1
ATOM 1314 O O . HIS 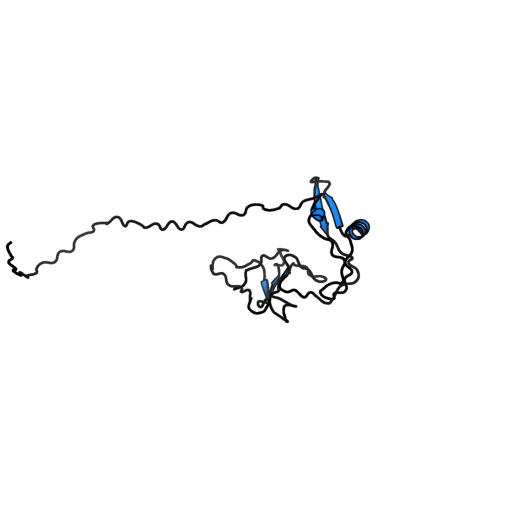A 1 177 ? -6.237 9.000 -7.379 1.00 64.00 177 HIS A O 1
ATOM 1320 N N . ILE A 1 178 ? -8.027 8.774 -8.701 1.00 69.12 178 ILE A N 1
ATOM 1321 C CA . ILE A 1 178 ? -7.985 7.299 -8.789 1.00 69.12 178 ILE A CA 1
ATOM 1322 C C . ILE A 1 178 ? -8.098 6.861 -10.256 1.00 69.12 178 ILE A C 1
ATOM 1324 O O . ILE A 1 178 ? -9.103 7.120 -10.898 1.00 69.12 178 ILE A O 1
ATOM 1328 N N . ALA A 1 179 ? -7.114 6.159 -10.813 1.00 60.75 179 ALA A N 1
ATOM 1329 C CA . ALA A 1 179 ? -7.269 5.525 -12.125 1.00 60.75 179 ALA A CA 1
ATOM 1330 C C . ALA A 1 179 ? -8.042 4.195 -12.013 1.00 60.75 179 ALA A C 1
ATOM 1332 O O . ALA A 1 179 ? -8.068 3.573 -10.955 1.00 60.75 179 ALA A O 1
ATOM 1333 N N . THR A 1 180 ? -8.668 3.742 -13.099 1.00 58.62 180 THR A N 1
ATOM 1334 C CA . THR A 1 180 ? -9.151 2.354 -13.241 1.00 58.62 180 THR A CA 1
ATOM 1335 C C . THR A 1 180 ? -8.194 1.636 -14.191 1.00 58.62 180 THR A C 1
ATOM 1337 O O . THR A 1 180 ? -7.875 2.214 -15.225 1.00 58.62 180 THR A O 1
ATOM 1340 N N . ALA A 1 181 ? -7.701 0.438 -13.866 1.00 52.44 181 ALA A N 1
ATOM 1341 C CA . ALA A 1 181 ? -6.816 -0.305 -14.770 1.00 52.44 181 ALA A CA 1
ATOM 1342 C C . ALA A 1 181 ? -7.594 -1.097 -15.825 1.00 52.44 181 ALA A C 1
ATOM 1344 O O . ALA A 1 181 ? -8.663 -1.644 -15.546 1.00 52.44 181 ALA A O 1
ATOM 1345 N N . GLY A 1 182 ? -7.009 -1.187 -17.022 1.00 56.84 182 GLY A N 1
ATOM 1346 C CA . GLY A 1 182 ? -7.340 -2.210 -18.015 1.00 56.84 182 GLY A CA 1
ATOM 1347 C C . GLY A 1 182 ? -6.614 -3.530 -17.720 1.00 56.84 182 GLY A C 1
ATOM 1348 O O . GLY A 1 182 ? -5.645 -3.553 -16.965 1.00 56.84 182 GLY A O 1
ATOM 1349 N N . GLY A 1 183 ? -7.085 -4.637 -18.299 1.00 56.09 183 GLY A N 1
ATOM 1350 C CA . GLY A 1 183 ? -6.434 -5.949 -18.174 1.00 56.09 183 GLY A CA 1
ATOM 1351 C C . GLY A 1 183 ? -5.290 -6.160 -19.176 1.00 56.09 183 GLY A C 1
ATOM 1352 O O . GLY A 1 183 ? -5.231 -5.472 -20.196 1.00 56.09 183 GLY A O 1
ATOM 1353 N N . CYS A 1 184 ? -4.411 -7.132 -18.894 1.00 58.69 184 CYS A N 1
ATOM 1354 C CA . CYS A 1 184 ? -3.406 -7.633 -19.843 1.00 58.69 184 CYS A CA 1
ATOM 1355 C C . CYS A 1 184 ? -4.077 -8.132 -21.135 1.00 58.69 184 CYS A C 1
ATOM 1357 O O . CYS A 1 184 ? -5.133 -8.775 -21.065 1.00 58.69 184 CYS A O 1
ATOM 1359 N N . VAL A 1 185 ? -3.443 -7.889 -22.283 1.00 63.03 185 VAL A N 1
ATOM 1360 C CA . VAL A 1 185 ? -3.817 -8.454 -23.594 1.00 63.03 185 VAL A CA 1
ATOM 1361 C C . VAL A 1 185 ? -2.750 -9.385 -24.147 1.00 63.03 185 VAL A C 1
ATOM 1363 O O . VAL A 1 185 ? -1.568 -9.210 -23.778 1.00 63.03 185 VAL A O 1
#

pLDDT: mean 70.82, std 17.61, range [33.34, 93.94]

Mean predicted aligned error: 16.35 Å

Solvent-accessible surface area (backbone atoms only — not comparable to full-atom values): 12052 Å² total; per-residue (Å²): 141,79,87,88,85,89,83,89,84,87,79,89,86,83,92,72,91,77,81,86,78,88,70,84,75,79,73,81,71,75,72,76,74,76,75,74,80,74,89,72,90,86,79,84,80,47,62,96,53,43,70,77,79,55,83,62,63,56,61,78,45,91,44,70,39,83,60,83,51,53,44,64,67,59,28,42,77,70,64,24,36,51,76,49,66,41,85,88,79,66,49,55,44,75,43,82,57,73,83,87,75,77,86,68,90,66,67,59,71,71,94,50,47,75,39,78,77,39,73,61,97,83,54,88,40,21,34,28,32,34,25,35,59,85,84,38,31,45,67,90,70,45,101,44,95,87,47,73,51,42,84,31,47,79,76,36,39,43,13,29,32,76,88,22,59,69,13,16,27,27,36,18,40,97,93,37,64,67,40,55,81,64,65,74,98

Sequence (185 aa):
MKLSTSTTTTLLLLTTLPLISAHPATTNSSKSTTNTAGYTLQKSYTAPTFFDAFNFFTGPDPTHGHVIYTDRAHAATSNYVAFHTRPASKDTTAYIGVNTTPLAPNGRESTGESDVLEYVHRGQHNAMTLHTAPGCSVSNSSSNPKDGVFSGNLVHSDCNTDDATTGCSIAAPKDFHIATAGGCV